Protein 4TR1 (pdb70)

Radius of gyration: 19.7 Å; Cα contacts (8 Å, |Δi|>4): 230; chains: 2; bounding box: 75×31×47 Å

InterPro domains:
  IPR002109 Glutaredoxin [PF00462] (4-62)
  IPR011767 Glutaredoxin active site [PS00195] (6-22)
  IPR011900 Glutaredoxin, GrxC [TIGR02181] (4-80)
  IPR011900 Glutaredoxin, GrxC [cd03418] (3-76)
  IPR014025 Glutaredoxin subgroup [PR00160] (4-22)
  IPR014025 Glutaredoxin subgroup [PR00160] (46-59)
  IPR014025 Glutaredoxin subgroup [PR00160] (60-73)
  IPR036249 Thioredoxin-like superfamily [SSF52833] (1-83)

Organism: Alkaliphilus oremlandii (strain OhILAs) (NCBI:txid350688)

CATH classification: 3.40.30.10

Nearest PDB structures (foldseek):
  4tr1-assembly1_A  TM=1.011E+00  e=8.984E-19  Alkaliphilus oremlandii OhILAs
  4tr0-assembly2_B  TM=9.715E-01  e=1.716E-16  Alkaliphilus oremlandii OhILAs
  4tr1-assembly2_B  TM=9.711E-01  e=2.393E-16  Alkaliphilus oremlandii OhILAs
  3grx-assembly1_A  TM=9.165E-01  e=8.227E-09  Escherichia coli
  1fov-assembly1_A  TM=8.951E-01  e=6.046E-08  Escherichia coli

B-factor: mean 20.2, std 9.17, range [5.66, 56.23]

Foldseek 3Di:
DWAKEKEDEDVDPQQVVVVVVVVVLPDDYYYHYCNPPPPVQVVVCVLPVDNDDIWMDTNSRTQGRVRLVVCVVVVNNCVSNPHDDDDDDDD/DWAKEKEDEDVDPLSVVVVVVCVVLVDDYYYHYCNPPVPVLVVVCVVPVDNDDTWMDTNNDTQDGVRLVVCPVVCNNCVSVVHPDDDDDDD

Solvent-accessible surface area: 12356 Å² total

Structure (mmCIF, N/CA/C/O backbone):
data_4TR1
#
_entry.id   4TR1
#
_cell.length_a   123.065
_cell.length_b   29.371
_cell.length_c   64.836
_cell.angle_alpha   90.000
_cell.angle_beta   118.170
_cell.angle_gamma   90.000
#
_symmetry.space_group_name_H-M   'C 1 2 1'
#
loop_
_entity.id
_entity.type
_entity.pdbx_description
1 polymer 'Glutaredoxin 3'
2 polymer 'Glutaredoxin 3'
3 non-polymer GLUTATHIONE
4 water water
#
loop_
_atom_site.group_PDB
_atom_site.id
_atom_site.type_symbol
_atom_site.label_atom_id
_atom_site.label_alt_id
_atom_site.label_comp_id
_atom_site.label_asym_id
_atom_site.label_entity_id
_atom_site.label_seq_id
_atom_site.pdbx_PDB_ins_code
_atom_site.Cartn_x
_atom_site.Cartn_y
_atom_site.Cartn_z
_atom_site.occupancy
_atom_site.B_iso_or_equiv
_atom_site.auth_seq_id
_atom_site.auth_comp_id
_atom_site.auth_asym_id
_atom_site.auth_atom_id
_atom_site.pdbx_PDB_model_num
ATOM 1 N N . MET A 1 1 ? 26.676 4.248 -18.350 1.00 26.12 1 MET A N 1
ATOM 2 C CA . MET A 1 1 ? 25.728 4.616 -17.304 1.00 25.17 1 MET A CA 1
ATOM 3 C C . MET A 1 1 ? 25.146 3.305 -16.803 1.00 22.28 1 MET A C 1
ATOM 4 O O . MET A 1 1 ? 24.957 2.360 -17.574 1.00 28.75 1 MET A O 1
ATOM 9 N N . LYS A 1 2 ? 24.923 3.230 -15.495 1.00 21.02 2 LYS A N 1
ATOM 10 C CA . LYS A 1 2 ? 24.364 2.031 -14.897 1.00 19.34 2 LYS A CA 1
ATOM 11 C C . LYS A 1 2 ? 22.869 2.010 -15.118 1.00 16.56 2 LYS A C 1
ATOM 12 O O . LYS A 1 2 ? 22.267 3.038 -15.429 1.00 18.12 2 LYS A O 1
ATOM 18 N N . ASN A 1 3 ? 22.275 0.833 -14.974 1.00 14.80 3 ASN A N 1
ATOM 19 C CA . ASN A 1 3 ? 20.834 0.713 -15.040 1.00 15.84 3 ASN A CA 1
ATOM 20 C C . ASN A 1 3 ? 20.238 0.976 -13.661 1.00 12.97 3 ASN A C 1
ATOM 21 O O . ASN A 1 3 ? 20.297 0.127 -12.766 1.00 16.21 3 ASN A O 1
ATOM 26 N N . ILE A 1 4 ? 19.685 2.173 -13.494 1.00 12.49 4 ILE A N 1
ATOM 27 C CA . ILE A 1 4 ? 19.118 2.588 -12.229 1.00 11.19 4 ILE A CA 1
ATOM 28 C C . ILE A 1 4 ? 17.603 2.589 -12.397 1.00 12.99 4 ILE A C 1
ATOM 29 O O . ILE A 1 4 ? 17.074 3.218 -13.318 1.00 12.80 4 ILE A O 1
ATOM 34 N N . THR A 1 5 ? 16.910 1.868 -11.520 1.00 13.05 5 THR A N 1
ATOM 35 C CA . THR A 1 5 ? 15.464 1.756 -11.605 1.00 12.94 5 THR A CA 1
ATOM 36 C C . THR A 1 5 ? 14.853 2.058 -10.251 1.00 12.57 5 THR A C 1
ATOM 37 O O . THR A 1 5 ? 15.362 1.613 -9.212 1.00 12.61 5 THR A O 1
ATOM 41 N N . ILE A 1 6 ? 13.759 2.821 -10.253 1.00 11.05 6 ILE A N 1
ATOM 42 C CA . ILE A 1 6 ? 13.025 3.071 -9.022 1.00 11.16 6 ILE A CA 1
ATOM 43 C C . ILE A 1 6 ? 11.537 2.801 -9.225 1.00 14.16 6 ILE A C 1
ATOM 44 O O . ILE A 1 6 ? 10.937 3.282 -10.191 1.00 13.35 6 ILE A O 1
ATOM 49 N N . TYR A 1 7 ? 10.960 1.999 -8.330 1.00 11.66 7 TYR A N 1
ATOM 50 C CA . TYR A 1 7 ? 9.537 1.676 -8.373 1.00 11.87 7 TYR A CA 1
ATOM 51 C C . TYR A 1 7 ? 8.794 2.627 -7.463 1.00 12.87 7 TYR A C 1
ATOM 52 O O . TYR A 1 7 ? 9.199 2.820 -6.316 1.00 12.25 7 TYR A O 1
ATOM 61 N N . THR A 1 8 ? 7.726 3.239 -7.974 1.00 11.32 8 THR A N 1
ATOM 62 C CA . THR A 1 8 ? 7.047 4.321 -7.258 1.00 8.62 8 THR A CA 1
ATOM 63 C C . THR A 1 8 ? 5.530 4.183 -7.304 1.00 12.88 8 THR A C 1
ATOM 64 O O . THR A 1 8 ? 4.993 3.397 -8.092 1.00 10.94 8 THR A O 1
ATOM 68 N N . LYS A 1 9 ? 4.857 4.944 -6.447 1.00 10.52 9 LYS A N 1
ATOM 69 C CA . LYS A 1 9 ? 3.402 5.084 -6.492 1.00 12.12 9 LYS A CA 1
ATOM 70 C C . LYS A 1 9 ? 3.058 6.555 -6.329 1.00 13.42 9 LYS A C 1
ATOM 71 O O . LYS A 1 9 ? 3.766 7.304 -5.648 1.00 15.32 9 LYS A O 1
ATOM 77 N N . ASN A 1 10 ? 1.969 6.979 -6.958 1.00 12.90 10 ASN A N 1
ATOM 78 C CA . ASN A 1 10 ? 1.758 8.406 -7.123 1.00 14.58 10 ASN A CA 1
ATOM 79 C C . ASN A 1 10 ? 1.197 9.114 -5.893 1.00 13.86 10 ASN A C 1
ATOM 80 O O . ASN A 1 10 ? 1.106 10.343 -5.874 1.00 20.22 10 ASN A O 1
ATOM 85 N N . TYR A 1 11 ? 0.838 8.338 -4.874 1.00 14.17 11 TYR A N 1
ATOM 86 C CA . TYR A 1 11 ? 0.352 8.905 -3.624 1.00 19.78 11 TYR A CA 1
ATOM 87 C C . TYR A 1 11 ? 1.388 8.879 -2.516 1.00 16.30 11 TYR A C 1
ATOM 88 O O . TYR A 1 11 ? 1.105 9.272 -1.386 1.00 15.77 11 TYR A O 1
ATOM 97 N N . CYS A 1 12 ? 2.596 8.404 -2.834 1.00 12.48 12 CYS A N 1
ATOM 98 C CA . CYS A 1 12 ? 3.570 8.135 -1.792 1.00 13.16 12 CYS A CA 1
ATOM 99 C C . CYS A 1 12 ? 4.618 9.237 -1.674 1.00 19.11 12 CYS A C 1
ATOM 100 O O . CYS A 1 12 ? 5.423 9.439 -2.583 1.00 15.99 12 CYS A O 1
ATOM 103 N N . PRO A 1 13 ? 4.619 9.951 -0.542 1.00 18.48 13 PRO A N 1
ATOM 104 C CA . PRO A 1 13 ? 5.596 11.023 -0.349 1.00 12.27 13 PRO A CA 1
ATOM 105 C C . PRO A 1 13 ? 7.013 10.485 -0.386 1.00 16.68 13 PRO A C 1
ATOM 106 O O . PRO A 1 13 ? 7.915 11.178 -0.837 1.00 15.28 13 PRO A O 1
ATOM 110 N N . TYR A 1 14 ? 7.201 9.255 0.084 1.00 14.15 14 TYR A N 1
ATOM 111 C CA . TYR A 1 14 ? 8.550 8.737 0.240 1.00 15.75 14 TYR A CA 1
ATOM 112 C C . TYR A 1 14 ? 9.101 8.335 -1.104 1.00 15.68 14 TYR A C 1
ATOM 113 O O . TYR A 1 14 ? 10.305 8.465 -1.334 1.00 14.29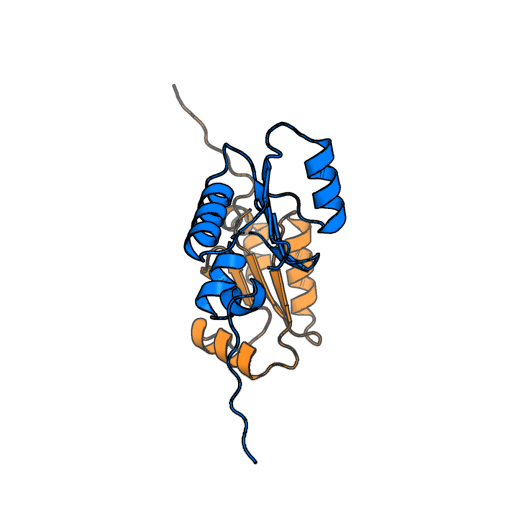 14 TYR A O 1
ATOM 122 N N . SER A 1 15 ? 8.239 7.887 -2.011 1.00 14.22 15 SER A N 1
ATOM 123 C CA . SER A 1 15 ? 8.750 7.573 -3.332 1.00 13.76 15 SER A CA 1
ATOM 124 C C . SER A 1 15 ? 9.027 8.861 -4.093 1.00 14.43 15 SER A C 1
ATOM 125 O O . SER A 1 15 ? 9.981 8.920 -4.867 1.00 12.90 15 SER A O 1
ATOM 128 N N . LYS A 1 16 ? 8.238 9.905 -3.841 1.00 13.90 16 LYS A N 1
ATOM 129 C CA . LYS A 1 16 ? 8.499 11.190 -4.483 1.00 14.77 16 LYS A CA 1
ATOM 130 C C . LYS A 1 16 ? 9.831 11.776 -4.041 1.00 13.65 16 LYS A C 1
ATOM 131 O O . LYS A 1 16 ? 10.575 12.317 -4.851 1.00 14.40 16 LYS A O 1
ATOM 137 N N . LYS A 1 17 ? 10.130 11.651 -2.750 1.00 14.17 17 LYS A N 1
ATOM 138 C CA . LYS A 1 17 ? 11.367 12.185 -2.207 1.00 13.62 17 LYS A CA 1
ATOM 139 C C . LYS A 1 17 ? 12.585 11.413 -2.712 1.00 15.50 17 LYS A C 1
ATOM 140 O O . LYS A 1 17 ? 13.637 11.992 -2.980 1.00 14.63 17 LYS A O 1
ATOM 146 N N . ALA A 1 18 ? 12.438 10.092 -2.849 1.00 12.60 18 ALA A N 1
ATOM 147 C CA . ALA A 1 18 ? 13.516 9.282 -3.408 1.00 11.34 18 ALA A CA 1
ATOM 148 C C . ALA A 1 18 ? 13.790 9.657 -4.859 1.00 13.62 18 ALA A C 1
ATOM 149 O O . ALA A 1 18 ? 14.946 9.697 -5.273 1.00 14.34 18 ALA A O 1
ATOM 151 N N . VAL A 1 19 ? 12.740 9.905 -5.632 1.00 13.59 19 VAL A N 1
ATOM 152 C CA . VAL A 1 19 ? 12.934 10.295 -7.023 1.00 14.10 19 VAL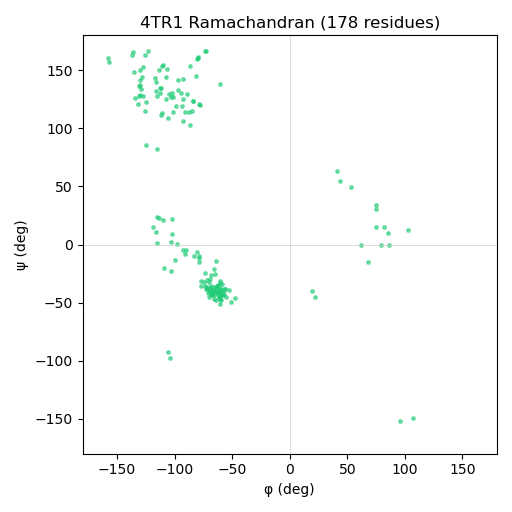 A CA 1
ATOM 153 C C . VAL A 1 19 ? 13.666 11.624 -7.059 1.00 12.93 19 VAL A C 1
ATOM 154 O O . VAL A 1 19 ? 14.571 11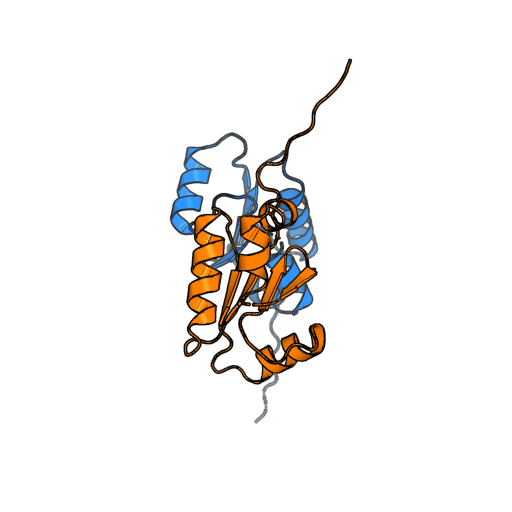.825 -7.871 1.00 14.72 19 VAL A O 1
ATOM 158 N N . SER A 1 20 ? 13.287 12.526 -6.163 1.00 15.04 20 SER A N 1
ATOM 159 C CA . SER A 1 20 ? 13.931 13.830 -6.107 1.00 15.97 20 SER A CA 1
ATOM 160 C C . SER A 1 20 ? 15.423 13.711 -5.830 1.00 22.01 20 SER A C 1
ATOM 161 O O . SER A 1 20 ? 16.233 14.396 -6.463 1.00 17.07 20 SER A O 1
ATOM 164 N N . LEU A 1 21 ? 15.779 12.847 -4.885 1.00 16.05 21 LEU A N 1
ATOM 165 C CA . LEU A 1 21 ? 17.185 12.631 -4.563 1.00 14.66 21 LEU A CA 1
ATOM 166 C C . LEU A 1 21 ? 17.931 12.095 -5.780 1.00 14.65 21 LEU A C 1
ATOM 167 O O . LEU A 1 21 ? 19.023 12.570 -6.094 1.00 14.51 21 LEU A O 1
ATOM 172 N N . LEU A 1 22 ? 17.348 11.117 -6.465 1.00 12.60 22 LEU A N 1
ATOM 173 C CA . LEU A 1 22 ? 18.000 10.557 -7.639 1.00 13.01 22 LEU A CA 1
ATOM 174 C C . LEU A 1 22 ? 18.157 11.616 -8.729 1.00 15.57 22 LEU A C 1
ATOM 175 O O . LEU A 1 22 ? 19.204 11.697 -9.374 1.00 15.72 22 LEU A O 1
ATOM 180 N N . SER A 1 23 ? 17.138 12.448 -8.922 1.00 14.97 23 SER A N 1
ATOM 181 C CA . SER A 1 23 ? 17.269 13.515 -9.908 1.00 16.73 23 SER A CA 1
ATOM 182 C C . SER A 1 23 ? 18.405 14.454 -9.538 1.00 21.15 23 SER A C 1
ATOM 183 O O . SER A 1 23 ? 19.149 14.909 -10.406 1.00 26.69 23 SER A O 1
ATOM 186 N N . SER A 1 24 ? 18.546 14.734 -8.244 1.00 14.82 24 SER A N 1
ATOM 187 C CA . SER A 1 24 ? 19.577 15.648 -7.777 1.00 16.55 24 SER A CA 1
ATOM 188 C C . SER A 1 24 ? 21.009 15.137 -8.033 1.00 24.69 24 SER A C 1
ATOM 189 O O . SER A 1 24 ? 21.975 15.898 -7.957 1.00 23.26 24 SER A O 1
ATOM 192 N N . LYS A 1 25 ? 21.152 13.856 -8.362 1.00 18.79 25 LYS A N 1
ATOM 193 C CA . LYS A 1 25 ? 22.480 13.275 -8.544 1.00 17.72 25 LYS A CA 1
ATOM 194 C C . LYS A 1 25 ? 23.026 13.344 -9.972 1.00 22.27 25 LYS A C 1
ATOM 195 O O . LYS A 1 25 ? 24.185 13.002 -10.215 1.00 21.29 25 LYS A O 1
ATOM 201 N N . GLY A 1 26 ? 22.192 13.758 -10.916 1.00 21.31 26 GLY A N 1
ATOM 202 C CA . GLY A 1 26 ? 22.661 13.922 -12.276 1.00 23.68 26 GLY A CA 1
ATOM 203 C C . GLY A 1 26 ? 22.857 12.599 -12.985 1.00 30.74 26 GLY A C 1
ATOM 204 O O . GLY A 1 26 ? 23.722 12.470 -13.850 1.00 24.93 26 GLY A O 1
ATOM 205 N N . VAL A 1 27 ? 22.056 11.609 -12.617 1.00 18.12 27 VAL A N 1
ATOM 206 C CA . VAL A 1 27 ? 22.092 10.334 -13.304 1.00 21.65 27 VAL A CA 1
ATOM 207 C C . VAL A 1 27 ? 20.807 10.157 -14.087 1.00 19.00 27 VAL A C 1
ATOM 208 O O . VAL A 1 27 ? 19.774 10.743 -13.748 1.00 17.20 27 VAL A O 1
ATOM 212 N N . ASP A 1 28 ? 20.875 9.368 -15.154 1.00 17.38 28 ASP A N 1
ATOM 213 C CA . ASP A 1 28 ? 19.675 8.930 -15.837 1.00 16.21 28 ASP A CA 1
ATOM 214 C C . ASP A 1 28 ? 19.128 7.750 -15.050 1.00 14.27 28 ASP A C 1
ATOM 215 O O . ASP A 1 28 ? 19.895 6.966 -14.488 1.00 14.99 28 ASP A O 1
ATOM 220 N N . PHE A 1 29 ? 17.800 7.622 -14.988 1.00 15.33 29 PHE A N 1
ATOM 221 C CA . PHE A 1 29 ? 17.189 6.484 -14.308 1.00 14.29 29 PHE A CA 1
ATOM 222 C C . PHE A 1 29 ? 15.782 6.212 -14.808 1.00 13.58 29 PHE A C 1
ATOM 223 O O . PHE A 1 29 ? 15.135 7.102 -15.361 1.00 14.00 29 PHE A O 1
ATOM 231 N N . LYS A 1 30 ? 15.330 4.976 -14.630 1.00 13.06 30 LYS A N 1
ATOM 232 C CA . LYS A 1 30 ? 14.016 4.564 -15.089 1.00 12.63 30 LYS A CA 1
ATOM 233 C C . LYS A 1 30 ? 13.0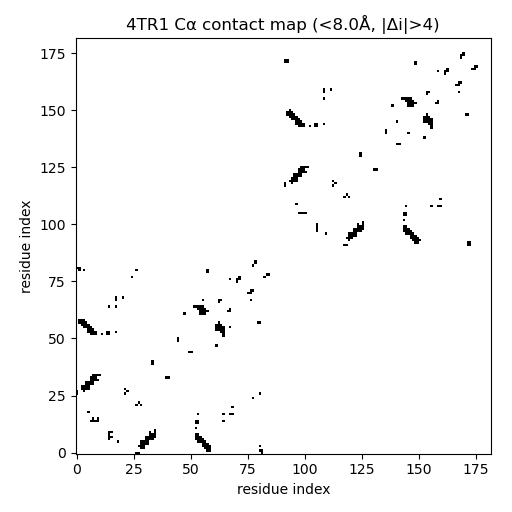93 4.547 -13.894 1.00 15.57 30 LYS A C 1
ATOM 234 O O . LYS A 1 30 ? 13.417 3.938 -12.877 1.00 15.22 30 LYS A O 1
ATOM 240 N N . GLU A 1 31 ? 11.962 5.234 -14.004 1.00 13.59 31 GLU A N 1
ATOM 241 C CA . GLU A 1 31 ? 10.940 5.178 -12.966 1.00 15.47 31 GLU A CA 1
ATOM 242 C C . GLU A 1 31 ? 9.818 4.268 -13.436 1.00 16.84 31 GLU A C 1
ATOM 243 O O . GLU A 1 31 ? 9.286 4.450 -14.529 1.00 18.02 31 GLU A O 1
ATOM 249 N N . VAL A 1 32 ? 9.473 3.279 -12.617 1.00 12.18 32 VAL A N 1
ATOM 250 C CA . VAL A 1 32 ? 8.376 2.381 -12.937 1.00 12.56 32 VAL A CA 1
ATOM 251 C C . VAL A 1 32 ? 7.246 2.660 -11.969 1.00 14.94 32 VAL A C 1
ATOM 252 O O . VAL A 1 32 ? 7.370 2.427 -10.761 1.00 14.56 32 VAL A O 1
ATOM 256 N N . ASP A 1 33 ? 6.147 3.185 -12.508 1.00 12.21 33 ASP A N 1
ATOM 257 C CA . ASP A 1 33 ? 5.015 3.583 -11.702 1.00 14.33 33 ASP A CA 1
ATOM 258 C C . ASP A 1 33 ? 4.118 2.368 -11.537 1.00 15.42 33 ASP A C 1
ATOM 259 O O . ASP A 1 33 ? 3.548 1.858 -12.510 1.00 16.94 33 ASP A O 1
ATOM 264 N N . VAL A 1 34 ? 3.999 1.886 -10.303 1.00 11.73 34 VAL A N 1
ATOM 265 C CA . VAL A 1 34 ? 3.177 0.710 -10.055 1.00 10.89 34 VAL A CA 1
ATOM 266 C C . VAL A 1 34 ? 1.899 1.038 -9.291 1.00 13.38 34 VAL A C 1
ATOM 267 O O . VAL A 1 34 ? 1.289 0.154 -8.688 1.00 13.77 34 VAL A O 1
ATOM 271 N N . THR A 1 35 ? 1.491 2.308 -9.330 1.00 11.83 35 THR A N 1
ATOM 272 C CA . THR A 1 35 ? 0.278 2.735 -8.641 1.00 11.44 35 THR A CA 1
ATOM 273 C C . THR A 1 35 ? -0.920 1.868 -9.034 1.00 13.97 35 THR A C 1
ATOM 274 O O . THR A 1 35 ? -1.753 1.511 -8.195 1.00 13.08 35 THR A O 1
ATOM 278 N N . HIS A 1 36 ? -0.982 1.522 -10.316 1.00 14.09 36 HIS A N 1
ATOM 279 C CA . HIS A 1 36 ? -2.125 0.807 -10.864 1.00 17.10 36 HIS A CA 1
ATOM 280 C C . HIS A 1 36 ? -1.788 -0.584 -11.384 1.00 15.26 36 HIS A C 1
ATOM 281 O O . HIS A 1 36 ? -2.622 -1.220 -12.031 1.00 14.52 36 HIS A O 1
ATOM 288 N N . ASP A 1 37 ? -0.582 -1.065 -11.087 1.00 12.10 37 ASP A N 1
ATOM 289 C CA . ASP A 1 37 ? -0.056 -2.272 -11.725 1.00 13.09 37 ASP A CA 1
ATOM 290 C C . ASP A 1 37 ? 0.353 -3.318 -10.683 1.00 16.54 37 ASP A C 1
ATOM 291 O O . ASP A 1 37 ? 1.521 -3.390 -10.299 1.00 15.44 37 ASP A O 1
ATOM 296 N N . SER A 1 38 ? -0.613 -4.123 -10.239 1.00 16.02 38 SER A N 1
ATOM 297 C CA . SER A 1 38 ? -0.365 -5.154 -9.229 1.00 16.98 38 SER A CA 1
ATOM 298 C C . SER A 1 38 ? 0.658 -6.173 -9.678 1.00 21.67 38 SER A C 1
ATOM 299 O O . SER A 1 38 ? 1.493 -6.603 -8.888 1.00 19.03 38 SER A O 1
ATOM 302 N N . LYS A 1 39 ? 0.584 -6.590 -10.940 1.00 17.96 39 LYS A N 1
ATOM 303 C CA . LYS A 1 39 ? 1.541 -7.569 -11.435 1.00 19.62 39 LYS A CA 1
ATOM 304 C C . LYS A 1 39 ? 2.988 -7.076 -11.362 1.00 24.19 39 LYS A C 1
ATOM 305 O O . LYS A 1 39 ? 3.872 -7.799 -10.903 1.00 21.43 39 LYS A O 1
ATOM 311 N N . ALA A 1 40 ? 3.237 -5.850 -11.811 1.00 15.78 40 ALA A N 1
ATOM 312 C CA . ALA A 1 40 ? 4.595 -5.336 -11.774 1.00 13.47 40 ALA A CA 1
ATOM 313 C C . ALA A 1 40 ? 5.067 -5.206 -10.328 1.00 15.19 40 ALA A C 1
ATOM 314 O O . ALA A 1 40 ? 6.231 -5.451 -10.030 1.00 17.49 40 ALA A O 1
ATOM 316 N N . PHE A 1 41 ? 4.165 -4.826 -9.429 1.00 13.84 41 PHE A N 1
ATOM 317 C CA . PHE A 1 41 ? 4.570 -4.607 -8.048 1.00 13.36 41 PHE A CA 1
ATOM 318 C C . PHE A 1 41 ? 4.846 -5.958 -7.410 1.00 16.84 41 PHE A C 1
ATOM 319 O O . PHE A 1 41 ? 5.794 -6.105 -6.645 1.00 16.08 41 PHE A O 1
ATOM 327 N N . GLU A 1 42 ? 4.032 -6.956 -7.744 1.00 19.54 42 GLU A N 1
ATOM 328 C CA . GLU A 1 42 ? 4.246 -8.284 -7.191 1.00 19.23 42 GLU A CA 1
ATOM 329 C C . GLU A 1 42 ? 5.550 -8.884 -7.674 1.00 20.68 42 GLU A C 1
ATOM 330 O O . GLU A 1 42 ? 6.257 -9.527 -6.896 1.00 19.09 42 GLU A O 1
ATOM 336 N N . ASP A 1 43 ? 5.879 -8.679 -8.946 1.00 19.43 43 ASP A N 1
ATOM 337 C CA . ASP A 1 43 ? 7.154 -9.174 -9.448 1.00 21.83 43 ASP A CA 1
ATOM 338 C C . ASP A 1 43 ? 8.316 -8.621 -8.638 1.00 23.74 43 ASP A C 1
ATOM 339 O O . ASP A 1 43 ? 9.254 -9.355 -8.325 1.00 21.62 43 ASP A O 1
ATOM 344 N N . VAL A 1 44 ? 8.273 -7.329 -8.309 1.00 19.29 44 VAL A N 1
ATOM 345 C CA . VAL A 1 44 ? 9.397 -6.727 -7.596 1.00 16.34 44 VAL A CA 1
ATOM 346 C C . VAL A 1 44 ? 9.427 -7.180 -6.138 1.00 20.15 44 VAL A C 1
ATOM 347 O O . VAL A 1 44 ? 10.499 -7.391 -5.576 1.00 18.50 44 VAL A O 1
ATOM 351 N N . MET A 1 45 ? 8.251 -7.360 -5.543 1.00 13.63 45 MET A N 1
ATOM 352 C CA . MET A 1 45 ? 8.155 -7.835 -4.171 1.00 12.27 45 MET A CA 1
ATOM 353 C C . MET A 1 45 ? 8.756 -9.216 -4.033 1.00 19.12 45 MET A C 1
ATOM 354 O O . MET A 1 45 ? 9.352 -9.548 -3.008 1.00 19.29 45 MET A O 1
ATOM 359 N N . ALA A 1 46 ? 8.570 -10.031 -5.064 1.00 21.72 46 ALA A N 1
ATOM 360 C CA . ALA A 1 46 ? 9.111 -11.382 -5.061 1.00 19.93 46 ALA A CA 1
ATOM 361 C C . ALA A 1 46 ? 10.637 -11.332 -5.101 1.00 25.81 46 ALA A C 1
ATOM 362 O O . ALA A 1 46 ? 11.326 -12.136 -4.472 1.00 21.55 46 ALA A O 1
ATOM 364 N N . LYS A 1 47 ? 11.161 -10.359 -5.831 1.00 20.08 47 LYS A N 1
ATOM 365 C CA . LYS A 1 47 ? 12.590 -10.220 -5.979 1.00 23.43 47 LYS A CA 1
ATOM 366 C C . LYS A 1 47 ? 13.262 -9.783 -4.667 1.00 26.82 47 LYS A C 1
ATOM 367 O O . LYS A 1 47 ? 14.322 -10.300 -4.313 1.00 30.28 47 LYS A O 1
ATOM 373 N N . THR A 1 48 ? 12.632 -8.875 -3.925 1.00 17.11 48 THR A N 1
ATOM 374 C CA . THR A 1 48 ? 13.273 -8.276 -2.752 1.00 17.53 48 THR A CA 1
ATOM 375 C C . THR A 1 48 ? 12.706 -8.714 -1.413 1.00 21.35 48 THR A C 1
ATOM 376 O O . THR A 1 48 ? 13.346 -8.546 -0.368 1.00 21.90 48 THR A O 1
ATOM 380 N N . GLY A 1 49 ? 11.482 -9.223 -1.423 1.00 16.44 49 GLY A N 1
ATOM 381 C CA . GLY A 1 49 ? 10.820 -9.521 -0.175 1.00 20.67 49 GLY A CA 1
ATOM 382 C C . GLY A 1 49 ? 10.241 -8.284 0.490 1.00 20.33 49 GLY A C 1
ATOM 383 O O . GLY A 1 49 ? 9.645 -8.387 1.559 1.00 26.83 49 GLY A O 1
ATOM 384 N N . TRP A 1 50 ? 10.406 -7.116 -0.130 1.00 19.33 50 TRP A N 1
ATOM 385 C CA . TRP A 1 50 ? 9.816 -5.882 0.392 1.00 15.94 50 TRP A CA 1
ATOM 386 C C . TRP A 1 50 ? 8.450 -5.589 -0.208 1.00 16.66 50 TRP A C 1
ATOM 387 O O . TRP A 1 50 ? 8.239 -5.777 -1.410 1.00 17.93 50 TRP A O 1
ATOM 398 N N . ASP A 1 51 ? 7.545 -5.075 0.612 1.00 22.60 51 ASP A N 1
ATOM 399 C CA . ASP A 1 51 ? 6.186 -4.834 0.147 1.00 19.57 51 ASP A CA 1
ATOM 400 C C . ASP A 1 51 ? 5.817 -3.352 0.083 1.00 18.49 51 ASP A C 1
ATOM 401 O O . ASP A 1 51 ? 4.635 -3.008 0.104 1.00 20.04 51 ASP A O 1
ATOM 406 N N . THR A 1 52 ? 6.825 -2.491 -0.012 1.00 14.44 52 THR A N 1
ATOM 407 C CA . THR A 1 52 ? 6.603 -1.045 -0.040 1.00 12.16 52 THR A CA 1
ATOM 408 C C . THR A 1 52 ? 7.241 -0.379 -1.255 1.00 14.23 52 THR A C 1
ATOM 409 O O . THR A 1 52 ? 8.099 -0.963 -1.918 1.00 16.42 52 THR A O 1
ATOM 413 N N . VAL A 1 53 ? 6.807 0.844 -1.546 1.00 13.26 53 VAL A N 1
ATOM 414 C CA . VAL A 1 53 ? 7.521 1.706 -2.482 1.00 10.60 53 VAL A CA 1
ATOM 415 C C . VAL A 1 53 ? 8.067 2.884 -1.684 1.00 9.82 53 VAL A C 1
ATOM 416 O O . VAL A 1 53 ? 7.496 3.263 -0.675 1.00 11.57 53 VAL A O 1
ATOM 420 N N . PRO A 1 54 ? 9.199 3.464 -2.109 1.00 11.98 54 PRO A N 1
ATOM 421 C CA . PRO A 1 54 ? 9.966 3.081 -3.301 1.00 12.23 54 PRO A CA 1
ATOM 422 C C . PRO A 1 54 ? 10.875 1.873 -3.094 1.00 11.12 54 PRO A C 1
ATOM 423 O O . PRO A 1 54 ? 11.248 1.523 -1.972 1.00 11.91 54 PRO A O 1
ATOM 427 N N . GLN A 1 55 ? 11.243 1.255 -4.206 1.00 11.01 55 GLN A N 1
ATOM 428 C CA . GLN A 1 55 ? 12.324 0.280 -4.211 1.00 10.16 55 GLN A CA 1
ATOM 429 C C . GLN A 1 55 ? 13.304 0.696 -5.296 1.00 12.69 55 GLN A C 1
ATOM 430 O O . GLN A 1 55 ? 12.908 0.928 -6.440 1.00 12.91 55 GLN A O 1
ATOM 436 N N . VAL A 1 56 ? 14.579 0.802 -4.924 1.00 10.35 56 VAL A N 1
ATOM 437 C CA . VAL A 1 56 ? 15.608 1.360 -5.789 1.00 9.24 56 VAL A CA 1
ATOM 438 C C . VAL A 1 56 ? 16.649 0.302 -6.116 1.00 12.98 56 VAL A C 1
ATOM 439 O O . VAL A 1 56 ? 17.144 -0.390 -5.218 1.00 13.47 56 VAL A O 1
ATOM 443 N N . PHE A 1 57 ? 16.972 0.187 -7.402 1.00 10.99 57 PHE A N 1
ATOM 444 C CA . PHE A 1 57 ? 17.922 -0.806 -7.883 1.00 13.89 57 PHE A CA 1
ATOM 445 C C . PHE A 1 57 ? 18.981 -0.148 -8.744 1.00 15.60 57 PHE A C 1
ATOM 446 O O . PHE A 1 57 ? 18.694 0.782 -9.500 1.00 14.73 57 PHE A O 1
ATOM 454 N N . VAL A 1 58 ? 20.206 -0.645 -8.639 1.00 12.50 58 VAL A N 1
ATOM 455 C CA . VAL A 1 58 ? 21.256 -0.300 -9.589 1.00 14.64 58 VAL A CA 1
ATOM 456 C C . VAL A 1 58 ? 21.804 -1.614 -10.142 1.00 14.17 58 VAL A C 1
ATOM 457 O O . VAL A 1 58 ? 22.362 -2.403 -9.384 1.00 16.50 58 VAL A O 1
ATOM 461 N N . ASP A 1 59 ? 21.621 -1.860 -11.441 1.00 16.12 59 ASP A N 1
ATOM 462 C CA . ASP A 1 59 ? 22.029 -3.132 -12.050 1.00 26.15 59 ASP A CA 1
ATOM 463 C C . ASP A 1 59 ? 21.715 -4.354 -11.182 1.00 26.55 59 ASP A C 1
ATOM 464 O O . ASP A 1 59 ? 22.635 -5.038 -10.745 1.00 36.18 59 ASP A O 1
ATOM 469 N N . GLU A 1 60 ? 20.443 -4.624 -10.903 1.00 27.34 60 GLU A N 1
ATOM 470 C CA . GLU A 1 60 ? 20.073 -5.766 -10.051 1.00 27.57 60 GLU A CA 1
ATOM 471 C C . GLU A 1 60 ? 20.463 -5.658 -8.566 1.00 28.09 60 GLU A C 1
ATOM 472 O O . GLU A 1 60 ? 19.972 -6.438 -7.760 1.00 33.23 60 GLU A O 1
ATOM 478 N N . GLU A 1 61 ? 21.345 -4.737 -8.186 1.00 20.21 61 GLU A N 1
ATOM 479 C CA . GLU A 1 61 ? 21.599 -4.562 -6.758 1.00 15.73 61 GLU A CA 1
ATOM 480 C C . GLU A 1 61 ? 20.476 -3.737 -6.111 1.00 16.62 61 GLU A C 1
ATOM 481 O O . GLU A 1 61 ? 20.228 -2.604 -6.513 1.00 18.84 61 GLU A O 1
ATOM 487 N N . PHE A 1 62 ? 19.801 -4.307 -5.116 1.00 18.36 62 PHE A N 1
ATOM 488 C CA . PHE A 1 62 ? 18.723 -3.602 -4.422 1.00 15.97 62 PHE A CA 1
ATOM 489 C C . PHE A 1 62 ? 19.297 -2.710 -3.326 1.00 16.19 62 PHE A C 1
ATOM 490 O O . PHE A 1 62 ? 20.035 -3.177 -2.450 1.00 18.34 62 PHE A O 1
ATOM 498 N N . LEU A 1 63 ? 18.983 -1.416 -3.382 1.00 11.93 63 LEU A N 1
ATOM 499 C CA . LEU A 1 63 ? 19.521 -0.472 -2.409 1.00 13.29 63 LEU A CA 1
ATOM 500 C C . LEU A 1 63 ? 18.525 -0.159 -1.318 1.00 12.64 63 LEU A C 1
ATOM 501 O O . LEU A 1 63 ? 18.877 0.454 -0.308 1.00 15.62 63 LEU A O 1
ATOM 506 N N . GLY A 1 64 ? 17.276 -0.544 -1.529 1.00 15.26 64 GLY A N 1
ATOM 507 C CA . GLY A 1 64 ? 16.277 -0.335 -0.508 1.00 13.86 64 GLY A CA 1
ATOM 508 C C . GLY A 1 64 ? 15.306 0.769 -0.863 1.00 15.15 64 GLY A C 1
ATOM 509 O O . GLY A 1 64 ? 15.013 1.004 -2.045 1.00 11.79 64 GLY A O 1
ATOM 510 N N . GLY A 1 65 ? 14.810 1.441 0.169 1.00 14.48 65 GLY A N 1
ATOM 511 C CA . GLY A 1 65 ? 13.786 2.452 0.007 1.00 14.19 65 GLY A CA 1
ATOM 512 C C . GLY A 1 65 ? 14.283 3.878 0.156 1.00 15.79 65 GLY A C 1
ATOM 513 O O . GLY A 1 65 ? 15.479 4.168 -0.010 1.00 12.70 65 GLY A O 1
A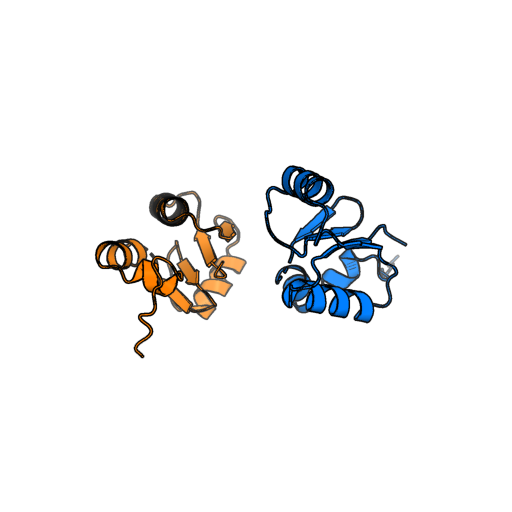TOM 521 N N . ASP A 1 67 ? 14.372 5.781 2.881 1.00 14.68 67 ASP A N 1
ATOM 522 C CA . ASP A 1 67 ? 15.246 5.934 4.040 1.00 18.50 67 ASP A CA 1
ATOM 523 C C . ASP A 1 67 ? 16.641 5.395 3.754 1.00 15.74 67 ASP A C 1
ATOM 524 O O . ASP A 1 67 ? 17.639 6.039 4.085 1.00 16.24 67 ASP A O 1
ATOM 529 N N . ASP A 1 68 ? 16.701 4.210 3.148 1.00 13.06 68 ASP A N 1
ATOM 530 C CA . ASP A 1 68 ? 17.984 3.576 2.834 1.00 11.54 68 ASP A CA 1
ATOM 531 C C . ASP A 1 68 ? 18.856 4.396 1.894 1.00 18.94 68 ASP A C 1
ATOM 532 O O . ASP A 1 68 ? 20.059 4.528 2.137 1.00 16.22 68 ASP A O 1
ATOM 537 N N . ILE A 1 69 ? 18.293 4.924 0.811 1.00 13.27 69 ILE A N 1
ATOM 538 C CA . ILE A 1 69 ? 19.171 5.633 -0.127 1.00 11.42 69 ILE A CA 1
ATOM 539 C C . ILE A 1 69 ? 19.626 6.962 0.447 1.00 11.65 69 ILE A C 1
ATOM 540 O O . ILE A 1 69 ? 20.735 7.417 0.155 1.00 13.45 69 ILE A O 1
ATOM 545 N N . HIS A 1 70 ? 18.791 7.571 1.279 1.00 14.37 70 HIS A N 1
ATOM 546 C CA . HIS A 1 70 ? 19.209 8.776 1.968 1.00 12.81 70 HIS A CA 1
ATOM 547 C C . HIS A 1 70 ? 20.297 8.468 2.996 1.00 14.64 70 HIS A C 1
ATOM 548 O O . HIS A 1 70 ? 21.212 9.259 3.178 1.00 16.23 70 HIS A O 1
ATOM 555 N N . ALA A 1 71 ? 20.219 7.313 3.656 1.00 15.93 71 ALA A N 1
ATOM 556 C CA . ALA A 1 71 ? 21.282 6.947 4.588 1.00 16.80 71 ALA A CA 1
ATOM 557 C C . ALA A 1 71 ? 22.598 6.714 3.852 1.00 18.20 71 ALA A C 1
ATOM 558 O O . ALA A 1 71 ? 23.659 7.152 4.307 1.00 18.46 71 ALA A O 1
ATOM 560 N N . LEU A 1 72 ? 22.526 6.018 2.716 1.00 14.10 72 LEU A N 1
ATOM 561 C CA . LEU A 1 72 ? 23.703 5.817 1.880 1.00 13.34 72 LEU A CA 1
ATOM 562 C C . LEU A 1 72 ? 24.316 7.152 1.490 1.00 19.63 72 LEU A C 1
ATOM 563 O O . LEU A 1 72 ? 25.535 7.291 1.435 1.00 16.21 72 LEU A O 1
ATOM 568 N N . ASP A 1 73 ? 23.478 8.141 1.215 1.00 13.30 73 ASP A N 1
ATOM 569 C CA . ASP A 1 73 ? 24.020 9.417 0.780 1.00 13.73 73 ASP A CA 1
ATOM 570 C C . ASP A 1 73 ? 24.728 10.126 1.950 1.00 23.87 73 ASP A C 1
ATOM 571 O O . ASP A 1 73 ? 25.823 10.667 1.783 1.00 19.63 73 ASP A O 1
ATOM 576 N N . ARG A 1 74 ? 24.130 10.089 3.140 1.00 20.05 74 ARG A N 1
ATOM 577 C CA . ARG A 1 74 ? 24.779 10.669 4.316 1.00 23.61 74 ARG A CA 1
ATOM 578 C C . ARG A 1 74 ? 26.106 9.978 4.601 1.00 24.21 74 ARG A C 1
ATOM 579 O O . ARG A 1 74 ? 27.044 10.600 5.096 1.00 25.69 74 ARG A O 1
ATOM 587 N N . GLN A 1 75 ? 26.175 8.688 4.273 1.00 19.99 75 GLN A N 1
ATOM 588 C CA . GLN A 1 75 ? 27.373 7.891 4.505 1.00 18.62 75 GLN A CA 1
ATOM 589 C C . GLN A 1 75 ? 28.416 8.155 3.441 1.00 23.01 75 GLN A C 1
ATOM 590 O O . GLN A 1 75 ? 29.568 7.734 3.574 1.00 23.36 75 GLN A O 1
ATOM 596 N N . GLY A 1 76 ? 28.008 8.847 2.384 1.00 22.32 76 GLY A N 1
ATOM 597 C CA . GLY A 1 76 ? 28.916 9.193 1.312 1.00 22.08 76 GLY A CA 1
ATOM 598 C C . GLY A 1 76 ? 29.121 8.062 0.332 1.00 20.30 76 GLY A C 1
ATOM 599 O O . GLY A 1 76 ? 30.059 8.095 -0.467 1.00 25.62 76 GLY A O 1
ATOM 600 N N . ILE A 1 77 ? 28.255 7.057 0.367 1.00 19.85 77 ILE A N 1
ATOM 601 C CA . ILE A 1 77 ? 28.465 5.935 -0.528 1.00 19.43 77 ILE A CA 1
ATOM 602 C C . ILE A 1 77 ? 27.391 5.733 -1.594 1.00 18.04 77 ILE A C 1
ATOM 603 O O . ILE A 1 77 ? 27.486 4.801 -2.386 1.00 16.61 77 ILE A O 1
ATOM 608 N N . LEU A 1 78 ? 26.382 6.606 -1.632 1.00 16.58 78 LEU A N 1
ATOM 609 C CA . LEU A 1 78 ? 25.394 6.525 -2.696 1.00 14.37 78 LEU A CA 1
ATOM 610 C C . LEU A 1 78 ? 26.002 6.878 -4.066 1.00 16.42 78 LEU A C 1
ATOM 611 O O . LEU A 1 78 ? 25.730 6.195 -5.052 1.00 14.85 78 LEU A O 1
ATOM 616 N N . ASP A 1 79 ? 26.817 7.929 -4.123 1.00 15.12 79 ASP A N 1
ATOM 617 C CA . ASP A 1 79 ? 27.445 8.332 -5.387 1.00 19.02 79 ASP A CA 1
ATOM 618 C C . ASP A 1 79 ? 28.133 7.167 -6.069 1.00 21.76 79 ASP A C 1
ATOM 619 O O . ASP A 1 79 ? 27.939 6.909 -7.261 1.00 20.21 79 ASP A O 1
ATOM 624 N N . LYS A 1 80 ? 28.942 6.455 -5.296 1.00 16.57 80 LYS A N 1
ATOM 625 C CA . LYS A 1 80 ? 29.669 5.329 -5.834 1.00 26.48 80 LYS A CA 1
ATOM 626 C C . LYS A 1 80 ? 28.724 4.263 -6.337 1.00 17.47 80 LYS A C 1
ATOM 627 O O . LYS A 1 80 ? 28.916 3.709 -7.420 1.00 22.46 80 LYS A O 1
ATOM 633 N N . LYS A 1 81 ? 27.690 3.965 -5.548 1.00 15.28 81 LYS A N 1
ATOM 634 C CA . LYS A 1 81 ? 26.728 2.964 -5.972 1.00 14.67 81 LYS A CA 1
ATOM 635 C C . LYS A 1 81 ? 26.077 3.354 -7.298 1.00 21.19 81 LYS A C 1
ATOM 636 O O . LYS A 1 81 ? 25.838 2.503 -8.149 1.00 21.49 81 LYS A O 1
ATOM 642 N N . LEU A 1 82 ? 25.794 4.644 -7.477 1.00 20.05 82 LEU A N 1
ATOM 643 C CA . LEU A 1 82 ? 25.037 5.089 -8.643 1.00 19.92 82 LEU A CA 1
ATOM 644 C C . LEU A 1 82 ? 25.859 5.188 -9.911 1.00 27.38 82 LEU A C 1
ATOM 645 O O . LEU A 1 82 ? 25.308 5.418 -10.988 1.00 25.86 82 LEU A O 1
ATOM 650 N N . GLY A 1 83 ? 27.171 5.059 -9.789 1.00 20.48 83 GLY A N 1
ATOM 651 C CA . GLY A 1 83 ? 28.004 5.051 -10.969 1.00 27.07 83 GLY A CA 1
ATOM 652 C C . GLY A 1 83 ? 28.714 6.361 -11.205 1.00 27.04 83 GLY A C 1
ATOM 653 O O . GLY A 1 83 ? 29.267 6.580 -12.283 1.00 25.30 83 GLY A O 1
ATOM 654 N N . LEU A 1 84 ? 28.710 7.241 -10.210 1.00 21.93 84 LEU A N 1
ATOM 655 C CA . LEU A 1 84 ? 29.361 8.519 -10.393 1.00 20.86 84 LEU A CA 1
ATOM 656 C C . LEU A 1 84 ? 30.852 8.253 -10.365 1.00 23.94 84 LEU A C 1
ATOM 657 O O . LEU A 1 84 ? 31.276 7.159 -9.991 1.00 23.97 84 LEU A O 1
ATOM 662 N N . LYS A 1 85 ? 31.629 9.243 -10.792 1.00 20.03 85 LYS A N 1
ATOM 663 C CA . LYS A 1 85 ? 33.056 9.069 -11.058 1.00 20.98 85 LYS A CA 1
ATOM 664 C C . LYS A 1 85 ? 33.857 8.645 -9.837 1.00 26.86 85 LYS A C 1
ATOM 665 O O . LYS A 1 85 ? 33.684 9.150 -8.721 1.00 30.42 85 LYS A O 1
ATOM 671 N N . LEU A 1 86 ? 34.758 7.711 -10.076 1.00 20.77 86 LEU A N 1
ATOM 672 C CA . LEU A 1 86 ? 35.619 7.233 -9.036 1.00 16.54 86 LEU A CA 1
ATOM 673 C C . LEU A 1 86 ? 36.987 7.800 -9.343 1.00 19.40 86 LEU A C 1
ATOM 674 O O . LEU A 1 86 ? 37.358 7.943 -10.508 1.00 24.42 86 LEU A O 1
ATOM 679 N N . GLU A 1 87 ? 37.731 8.155 -8.306 1.00 15.98 87 GLU A N 1
ATOM 680 C CA . GLU A 1 87 ? 39.079 8.646 -8.521 1.00 14.64 87 GLU A CA 1
ATOM 681 C C . GLU A 1 87 ? 40.044 7.679 -7.887 1.00 19.66 87 GLU A C 1
ATOM 682 O O . GLU A 1 87 ? 39.779 7.143 -6.814 1.00 23.96 87 GLU A O 1
ATOM 688 N N . HIS A 1 88 ? 41.157 7.423 -8.568 1.00 13.92 88 HIS A N 1
ATOM 689 C CA . HIS A 1 88 ? 42.180 6.552 -8.021 1.00 19.22 88 HIS A CA 1
ATOM 690 C C . HIS A 1 88 ? 43.506 7.262 -8.118 1.00 20.62 88 HIS A C 1
ATOM 691 O O . HIS A 1 88 ? 43.840 7.832 -9.161 1.00 19.19 88 HIS A O 1
ATOM 698 N N . HIS A 1 89 ? 44.259 7.233 -7.033 1.00 18.12 89 HIS A N 1
ATOM 699 C CA . HIS A 1 89 ? 45.625 7.713 -7.086 1.00 18.08 89 HIS A CA 1
ATOM 700 C C . HIS A 1 89 ? 46.600 6.594 -7.354 1.00 22.23 89 HIS A C 1
ATOM 701 O O . HIS A 1 89 ? 46.702 5.627 -6.596 1.00 21.83 89 HIS A O 1
ATOM 708 N N . HIS A 1 90 ? 47.314 6.731 -8.465 1.00 16.71 90 HIS A N 1
ATOM 709 C CA . HIS A 1 90 ? 48.326 5.769 -8.829 1.00 16.88 90 HIS A CA 1
ATOM 710 C C . HIS A 1 90 ? 49.685 6.197 -8.316 1.00 22.32 90 HIS A C 1
ATOM 711 O O . HIS A 1 90 ? 50.138 7.306 -8.612 1.00 21.08 90 HIS A O 1
ATOM 718 N N . HIS A 1 91 ? 50.331 5.319 -7.560 1.00 23.13 91 HIS A N 1
ATOM 719 C CA . HIS A 1 91 ? 51.707 5.559 -7.152 1.00 19.83 91 HIS A CA 1
ATOM 720 C C . HIS A 1 91 ? 52.642 4.496 -7.712 1.00 25.41 91 HIS A C 1
ATOM 721 O O . HIS A 1 91 ? 52.283 3.322 -7.795 1.00 30.38 91 HIS A O 1
ATOM 728 N N . HIS A 1 92 ? 53.850 4.911 -8.092 1.00 24.30 92 HIS A N 1
ATOM 729 C CA . HIS A 1 92 ? 54.818 3.994 -8.684 1.00 32.70 92 HIS A CA 1
ATOM 730 C C . HIS A 1 92 ? 55.432 3.072 -7.631 1.00 25.27 92 HIS A C 1
ATOM 731 O O . HIS A 1 92 ? 55.491 3.415 -6.448 1.00 32.12 92 HIS A O 1
ATOM 738 N N . MET B 2 1 ? 4.928 1.418 8.436 1.00 19.00 1 MET B N 1
ATOM 739 C CA . MET B 2 1 ? 5.793 0.807 9.443 1.00 14.65 1 MET B CA 1
ATOM 740 C C . MET B 2 1 ? 6.662 1.869 10.119 1.00 21.66 1 MET B C 1
ATOM 741 O O . MET B 2 1 ? 7.147 2.799 9.476 1.00 25.13 1 MET B O 1
ATOM 746 N N . LYS B 2 2 ? 6.844 1.747 11.434 1.00 18.50 2 LYS B N 1
ATOM 747 C CA . LYS B 2 2 ? 7.772 2.624 12.120 1.00 21.07 2 LYS B CA 1
ATOM 748 C C . LYS B 2 2 ? 9.165 2.155 11.735 1.00 18.01 2 LYS B C 1
ATOM 749 O O . LYS B 2 2 ? 9.314 1.076 11.162 1.00 17.68 2 LYS B O 1
ATOM 755 N N . ASN B 2 3 ? 10.183 2.961 12.009 1.00 16.05 3 ASN B N 1
ATOM 756 C CA . ASN B 2 3 ? 11.536 2.555 11.671 1.00 14.43 3 ASN B CA 1
ATOM 757 C C . ASN B 2 3 ? 12.153 1.873 12.860 1.00 14.35 3 ASN B C 1
ATOM 758 O O . ASN B 2 3 ? 12.491 2.527 13.845 1.00 15.44 3 ASN B O 1
ATOM 763 N N . ILE B 2 4 ? 12.286 0.550 12.770 1.00 11.86 4 ILE B N 1
ATOM 764 C CA . ILE B 2 4 ? 12.667 -0.253 13.921 1.00 11.44 4 ILE B CA 1
ATOM 765 C C . ILE B 2 4 ? 14.028 -0.896 13.664 1.00 11.48 4 ILE B C 1
ATOM 766 O O . ILE B 2 4 ? 14.235 -1.535 12.628 1.00 11.63 4 ILE B O 1
ATOM 771 N N . THR B 2 5 ? 14.948 -0.714 14.605 1.00 10.14 5 THR B N 1
ATOM 772 C CA . THR B 2 5 ? 16.291 -1.274 14.499 1.00 9.30 5 THR B CA 1
ATOM 773 C C . THR B 2 5 ? 16.632 -1.983 15.802 1.00 11.94 5 THR B C 1
ATOM 774 O O . THR B 2 5 ? 16.339 -1.476 16.892 1.00 12.17 5 THR B O 1
ATOM 778 N N . ILE B 2 6 ? 17.225 -3.168 15.690 1.00 8.16 6 ILE B N 1
ATOM 779 C CA . ILE B 2 6 ? 17.685 -3.883 16.869 1.00 8.42 6 ILE B CA 1
ATOM 780 C C . ILE B 2 6 ? 19.125 -4.343 16.657 1.00 9.82 6 ILE B C 1
ATOM 781 O O . ILE B 2 6 ? 19.445 -4.958 15.640 1.00 10.43 6 ILE B O 1
ATOM 786 N N . TYR B 2 7 ? 19.991 -4.011 17.610 1.00 8.63 7 TYR B N 1
ATOM 787 C CA . TYR B 2 7 ? 21.391 -4.409 17.555 1.00 7.02 7 TYR B CA 1
ATOM 788 C C . TYR B 2 7 ? 21.566 -5.662 18.390 1.00 10.03 7 TYR B C 1
ATOM 789 O O . TYR B 2 7 ? 21.057 -5.727 19.513 1.00 10.31 7 TYR B O 1
ATOM 798 N N . THR B 2 8 ? 22.262 -6.650 17.845 1.00 10.56 8 THR B N 1
ATOM 799 C CA . THR B 2 8 ? 22.367 -7.965 18.477 1.00 10.65 8 THR B CA 1
ATOM 800 C C . THR B 2 8 ? 23.789 -8.515 18.418 1.00 11.27 8 THR B C 1
ATOM 801 O O . THR B 2 8 ? 24.621 -8.033 17.647 1.00 11.15 8 THR B O 1
ATOM 805 N N . LYS B 2 9 ? 24.064 -9.523 19.247 1.00 9.63 9 LYS B N 1
ATOM 806 C CA . LYS B 2 9 ? 25.267 -10.343 19.106 1.00 8.55 9 LYS B CA 1
ATOM 807 C C . LYS B 2 9 ? 24.830 -11.804 19.141 1.00 11.88 9 LYS B C 1
ATOM 808 O O . LYS B 2 9 ? 23.820 -12.130 19.775 1.00 13.75 9 LYS B O 1
ATOM 814 N N . ASN B 2 10 ? 25.563 -12.676 18.454 1.00 10.36 10 ASN B N 1
ATOM 815 C CA . ASN B 2 10 ? 25.029 -14.007 18.184 1.00 12.03 10 ASN B CA 1
ATOM 816 C C . ASN B 2 10 ? 25.132 -14.961 19.359 1.00 15.14 10 ASN B C 1
ATOM 817 O O . ASN B 2 10 ? 24.443 -15.978 19.407 1.00 21.67 10 ASN B O 1
ATOM 822 N N . TYR B 2 11 ? 25.945 -14.591 20.336 1.00 11.76 11 TYR B N 1
ATOM 823 C CA . TYR B 2 11 ? 26.120 -15.428 21.504 1.00 16.33 11 TYR B CA 1
ATOM 824 C C . TYR B 2 11 ? 25.134 -15.103 22.618 1.00 15.46 11 TYR B C 1
ATOM 825 O O . TYR B 2 11 ? 25.088 -15.785 23.642 1.00 15.30 11 TYR B O 1
ATOM 834 N N . CYS B 2 12 ? 24.333 -14.068 22.407 1.00 13.65 12 CYS B N 1
ATOM 835 C CA . CYS B 2 12 ? 23.441 -13.580 23.440 1.00 13.12 12 CYS B CA 1
ATOM 836 C C . CYS B 2 12 ? 22.034 -14.120 23.240 1.00 10.58 12 CYS B C 1
ATOM 837 O O . CYS B 2 12 ? 21.395 -13.858 22.223 1.00 12.95 12 CYS B O 1
ATOM 840 N N . PRO B 2 13 ? 21.528 -14.879 24.218 1.00 11.32 13 PRO B N 1
ATOM 841 C CA . PRO B 2 13 ? 20.190 -1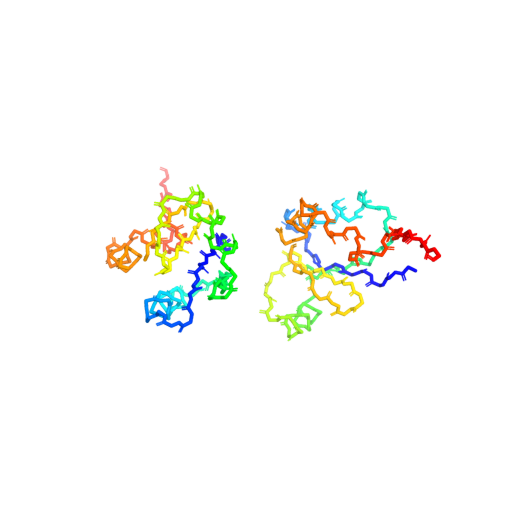5.455 24.078 1.00 11.84 13 PRO B CA 1
ATOM 842 C C . PRO B 2 13 ? 19.098 -14.385 24.020 1.00 12.59 13 PRO B C 1
ATOM 843 O O . PRO B 2 13 ? 18.029 -14.614 23.437 1.00 13.97 13 PRO B O 1
ATOM 847 N N . TYR B 2 14 ? 19.374 -13.218 24.599 1.00 10.55 14 TYR B N 1
ATOM 848 C CA . TYR B 2 14 ? 18.378 -12.151 24.655 1.00 10.07 14 TYR B CA 1
ATOM 849 C C . TYR B 2 14 ? 18.195 -11.488 23.294 1.00 14.56 14 TYR B C 1
ATOM 850 O O . TYR B 2 14 ? 17.148 -10.917 23.016 1.00 12.90 14 TYR B O 1
ATOM 859 N N . SER B 2 15 ? 19.214 -11.572 22.444 1.00 16.59 15 SER B N 1
ATOM 860 C CA . SER B 2 15 ? 19.075 -11.102 21.069 1.00 14.59 15 SER B CA 1
ATOM 861 C C . SER B 2 15 ? 17.979 -11.858 20.344 1.00 10.26 15 SER B C 1
ATOM 862 O O . SER B 2 15 ? 17.077 -11.276 19.737 1.00 12.68 15 SER B O 1
ATOM 865 N N . LYS B 2 16 ? 18.054 -13.184 20.412 1.00 12.01 16 LYS B N 1
ATOM 866 C CA . LYS B 2 16 ? 17.086 -14.001 19.731 1.00 9.75 16 LYS B CA 1
ATOM 867 C C . LYS B 2 16 ? 15.685 -13.817 20.322 1.00 11.06 16 LYS B C 1
ATOM 868 O O . LYS B 2 16 ? 14.697 -13.769 19.587 1.00 13.45 16 LYS B O 1
ATOM 874 N N . LYS B 2 17 ? 15.598 -13.690 21.645 1.00 11.51 17 LYS B N 1
ATOM 875 C CA . LYS B 2 17 ? 14.284 -13.560 22.265 1.00 11.09 17 LYS B CA 1
ATOM 876 C C . LYS B 2 17 ? 13.648 -12.224 21.898 1.00 10.05 17 LYS B C 1
ATOM 877 O O . LYS B 2 17 ? 12.437 -12.144 21.675 1.00 12.13 17 LYS B O 1
ATOM 883 N N . ALA B 2 18 ? 14.457 -11.173 21.839 1.00 9.61 18 ALA B N 1
ATOM 884 C CA . ALA B 2 18 ? 13.933 -9.871 21.450 1.00 8.90 18 ALA B CA 1
ATOM 885 C C . ALA B 2 18 ? 13.502 -9.825 19.974 1.00 8.93 18 ALA B C 1
ATOM 886 O O . ALA B 2 18 ? 12.454 -9.273 19.654 1.00 10.72 18 ALA B O 1
ATOM 888 N N . VAL B 2 19 ? 14.311 -10.403 19.087 1.00 9.72 19 VAL B N 1
ATOM 889 C CA . VAL B 2 19 ? 13.937 -10.504 17.674 1.00 9.51 19 VAL B CA 1
ATOM 890 C C . VAL B 2 19 ? 12.614 -11.257 17.507 1.00 13.16 19 VAL B C 1
ATOM 891 O O . VAL B 2 19 ? 11.742 -10.836 16.752 1.00 12.82 19 VAL B O 1
ATOM 895 N N . SER B 2 20 ? 12.462 -12.362 18.238 1.00 13.05 20 SER B N 1
ATOM 896 C CA . SER B 2 20 ? 11.240 -13.152 18.159 1.00 11.88 20 SER B CA 1
ATOM 897 C C . SER B 2 20 ? 10.016 -12.365 18.603 1.00 13.51 20 SER B C 1
ATOM 898 O O . SER B 2 20 ? 8.959 -12.464 17.984 1.00 14.40 20 SER B O 1
ATOM 901 N N . LEU B 2 21 ? 10.159 -11.583 19.671 1.00 11.54 21 LEU B N 1
ATOM 902 C CA . LEU B 2 21 ? 9.055 -10.740 20.110 1.00 9.13 21 LEU B CA 1
ATOM 903 C C . LEU B 2 21 ? 8.646 -9.751 19.015 1.00 11.23 21 LEU B C 1
ATOM 904 O O . LEU B 2 21 ? 7.466 -9.622 18.704 1.00 12.71 21 LEU B O 1
ATOM 909 N N . LEU B 2 22 ? 9.615 -9.058 18.418 1.00 10.40 22 LEU B N 1
ATOM 910 C CA . LEU B 2 22 ? 9.261 -8.092 17.386 1.00 12.43 22 LEU B CA 1
ATOM 911 C C . LEU B 2 22 ? 8.584 -8.788 16.208 1.00 13.61 22 LEU B C 1
ATOM 912 O O . LEU B 2 22 ? 7.592 -8.291 15.682 1.00 14.08 22 LEU B O 1
ATOM 917 N N . SER B 2 23 ? 9.114 -9.942 15.810 1.00 14.06 23 SER B N 1
ATOM 918 C CA . SER B 2 23 ? 8.509 -10.703 14.722 1.00 13.92 23 SER B CA 1
ATOM 919 C C . SER B 2 23 ? 7.063 -11.054 15.030 1.00 13.38 23 SER B C 1
ATOM 920 O O . SER B 2 23 ? 6.194 -10.976 14.163 1.00 19.27 23 SER B O 1
ATOM 923 N N . SER B 2 24 ? 6.807 -11.419 16.281 1.00 15.50 24 SER B N 1
ATOM 924 C CA . SER B 2 24 ? 5.475 -11.820 16.700 1.00 14.49 24 SER B CA 1
ATOM 925 C C . SER B 2 24 ? 4.464 -10.681 16.634 1.00 20.38 24 SER B C 1
ATOM 926 O O . SER B 2 24 ? 3.257 -10.925 16.589 1.00 19.58 24 SER B O 1
ATOM 929 N N . LYS B 2 25 ? 4.947 -9.441 16.642 1.00 14.27 25 LYS B N 1
ATOM 930 C CA . LYS B 2 25 ? 4.046 -8.302 16.581 1.00 13.36 25 LYS B CA 1
ATOM 931 C C . LYS B 2 25 ? 3.658 -8.006 15.140 1.00 15.89 25 LYS B C 1
ATOM 932 O O . LYS B 2 25 ? 2.780 -7.178 14.900 1.00 18.34 25 LYS B O 1
ATOM 938 N N . GLY B 2 26 ? 4.322 -8.646 14.189 1.00 14.50 26 GLY B N 1
ATOM 939 C CA . GLY B 2 26 ? 3.988 -8.433 12.793 1.00 14.22 26 GLY B CA 1
ATOM 940 C C . GLY B 2 26 ? 4.692 -7.238 12.185 1.00 18.67 26 GLY B C 1
ATOM 941 O O . GLY B 2 26 ? 4.375 -6.828 11.066 1.00 17.72 26 GLY B O 1
ATOM 942 N N . VAL B 2 27 ? 5.658 -6.677 12.903 1.00 16.66 27 VAL B N 1
ATOM 943 C CA . VAL B 2 27 ? 6.410 -5.562 12.351 1.00 11.70 27 VAL B CA 1
ATOM 944 C C . VAL B 2 27 ? 7.598 -6.034 11.519 1.00 14.96 27 VAL B C 1
ATOM 945 O O . VAL B 2 27 ? 8.135 -7.127 11.718 1.00 17.12 27 VAL B O 1
ATOM 949 N N . ASP B 2 28 ? 7.981 -5.177 10.582 1.00 14.01 28 ASP B N 1
ATOM 950 C CA . ASP B 2 28 ? 9.204 -5.329 9.813 1.00 15.32 28 ASP B CA 1
ATOM 951 C C . ASP B 2 28 ? 10.288 -4.466 10.458 1.00 12.19 28 ASP B C 1
ATOM 952 O O . ASP B 2 28 ? 10.017 -3.352 10.923 1.00 16.83 28 ASP B O 1
ATOM 957 N N . PHE B 2 29 ? 11.528 -4.971 10.494 1.00 12.45 29 PHE B N 1
ATOM 958 C CA . PHE B 2 29 ? 12.590 -4.299 11.235 1.00 12.03 29 PHE B CA 1
ATOM 959 C C . PHE B 2 29 ? 13.986 -4.675 10.746 1.00 14.15 29 PHE B C 1
ATOM 960 O O . PHE B 2 29 ? 14.169 -5.707 10.095 1.00 14.98 29 PHE B O 1
ATOM 968 N N . LYS B 2 30 ? 14.963 -3.837 11.067 1.00 10.41 30 LYS B N 1
ATOM 969 C CA . LYS B 2 30 ? 16.344 -4.098 10.696 1.00 11.19 30 LYS B CA 1
ATOM 970 C C . LYS B 2 30 ? 17.112 -4.617 11.898 1.00 13.70 30 LYS B C 1
ATOM 971 O O . LYS B 2 30 ? 17.056 -4.031 12.980 1.00 14.71 30 LYS B O 1
ATOM 977 N N . GLU B 2 31 ? 17.824 -5.726 11.704 1.00 13.36 31 GLU B N 1
ATOM 978 C CA . GLU B 2 31 ? 18.692 -6.256 12.736 1.00 10.98 31 GLU B CA 1
ATOM 979 C C . GLU B 2 31 ? 20.113 -5.932 12.332 1.00 12.53 31 GLU B C 1
ATOM 980 O O . GLU B 2 31 ? 20.503 -6.189 11.189 1.00 15.81 31 GLU B O 1
ATOM 986 N N . VAL B 2 32 ? 20.884 -5.355 13.247 1.00 8.59 32 VAL B N 1
ATOM 987 C CA . VAL B 2 32 ? 22.287 -5.095 12.985 1.00 9.53 32 VAL B CA 1
ATOM 988 C C . VAL B 2 32 ? 23.099 -6.008 13.896 1.00 13.46 32 VAL B C 1
ATOM 989 O O . VAL B 2 32 ? 23.079 -5.854 15.121 1.00 11.80 32 VAL B O 1
ATOM 993 N N . ASP B 2 33 ? 23.777 -6.977 13.292 1.00 12.20 33 ASP B N 1
ATOM 994 C CA . ASP B 2 33 ? 24.602 -7.931 14.017 1.00 11.68 33 ASP B CA 1
ATOM 995 C C . ASP B 2 33 ? 25.976 -7.310 14.228 1.00 13.20 33 ASP B C 1
ATOM 996 O O . ASP B 2 33 ? 26.702 -7.064 13.259 1.00 14.75 33 ASP B O 1
ATOM 1001 N N . VAL B 2 34 ? 26.325 -7.064 15.490 1.00 9.78 34 VAL B N 1
ATOM 1002 C CA . VAL B 2 34 ? 27.611 -6.449 15.830 1.00 11.96 34 VAL B CA 1
ATOM 1003 C C . VAL B 2 34 ? 28.519 -7.378 16.629 1.00 12.42 34 VAL B C 1
ATOM 1004 O O . VAL B 2 34 ? 29.408 -6.917 17.341 1.00 14.99 34 VAL B O 1
ATOM 1008 N N . THR B 2 35 ? 28.293 -8.681 16.499 1.00 10.26 35 THR B N 1
ATOM 1009 C CA . THR B 2 35 ? 29.074 -9.688 17.218 1.00 13.40 35 THR B CA 1
ATOM 1010 C C . THR B 2 35 ? 30.578 -9.446 17.124 1.00 21.78 35 THR B C 1
ATOM 1011 O O . THR B 2 35 ? 31.299 -9.484 18.130 1.00 19.02 35 THR B O 1
ATOM 1015 N N . HIS B 2 36 ? 31.035 -9.166 15.913 1.00 13.72 36 HIS B N 1
ATOM 1016 C CA . HIS B 2 36 ? 32.470 -9.052 15.656 1.00 14.29 36 HIS B CA 1
ATOM 1017 C C . HIS B 2 36 ? 32.900 -7.672 15.165 1.00 25.65 36 HIS B C 1
ATOM 1018 O O . HIS B 2 36 ? 34.014 -7.489 14.669 1.00 23.42 36 HIS B O 1
ATOM 1025 N N . ASP B 2 37 ? 32.021 -6.695 15.322 1.00 13.88 37 ASP B N 1
ATOM 1026 C CA . ASP B 2 37 ? 32.318 -5.349 14.888 1.00 16.35 37 ASP B CA 1
ATOM 1027 C C . ASP B 2 37 ? 32.360 -4.509 16.153 1.00 25.38 37 ASP B C 1
ATOM 1028 O O . ASP B 2 37 ? 31.363 -3.882 16.529 1.00 19.89 37 ASP B O 1
ATOM 1033 N N . SER B 2 38 ? 33.505 -4.545 16.833 1.00 22.70 38 SER B N 1
ATOM 1034 C CA . SER B 2 38 ? 33.676 -3.815 18.084 1.00 27.15 38 SER B CA 1
ATOM 1035 C C . SER B 2 38 ? 33.401 -2.341 17.908 1.00 28.35 38 SER B C 1
ATOM 1036 O O . SER B 2 38 ? 32.833 -1.695 18.787 1.00 21.48 38 SER B O 1
ATOM 1039 N N . LYS B 2 39 ? 33.815 -1.804 16.774 1.00 23.24 39 LYS B N 1
ATOM 1040 C CA . LYS B 2 39 ? 33.631 -0.387 16.518 1.00 22.23 39 LYS B CA 1
ATOM 1041 C C . LYS B 2 39 ? 32.157 0.047 16.345 1.00 33.86 39 LYS B C 1
ATOM 1042 O O . LYS B 2 39 ? 31.755 1.081 16.886 1.00 24.96 39 LYS B O 1
ATOM 1048 N N . ALA B 2 40 ? 31.359 -0.735 15.614 1.00 21.65 40 ALA B N 1
ATOM 1049 C CA . ALA B 2 40 ? 29.940 -0.428 15.446 1.00 23.73 40 ALA B CA 1
ATOM 1050 C C . ALA B 2 40 ? 29.225 -0.491 16.785 1.00 18.10 40 ALA B C 1
ATOM 1051 O O . ALA B 2 40 ? 28.300 0.280 17.042 1.00 19.67 40 ALA B O 1
ATOM 1053 N N . PHE B 2 41 ? 29.649 -1.422 17.632 1.00 18.21 41 PHE B N 1
ATOM 1054 C CA . PHE B 2 41 ? 29.038 -1.528 18.950 1.00 15.53 41 PHE B CA 1
ATOM 1055 C C . PHE B 2 41 ? 29.466 -0.357 19.822 1.00 20.17 41 PHE B C 1
ATOM 1056 O O . PHE B 2 41 ? 28.665 0.180 20.587 1.00 15.71 41 PHE B O 1
ATOM 1064 N N . GLU B 2 42 ? 30.730 0.046 19.702 1.00 18.14 42 GLU B N 1
ATOM 1065 C CA . GLU B 2 42 ? 31.216 1.201 20.441 1.00 19.42 42 GLU B CA 1
ATOM 1066 C C . GLU B 2 42 ? 30.421 2.422 20.056 1.00 22.01 42 GLU B C 1
ATOM 1067 O O . GLU B 2 42 ? 30.078 3.246 20.905 1.00 22.89 42 GLU B O 1
ATOM 1073 N N . ASP B 2 43 ? 30.111 2.526 18.771 1.00 19.31 43 ASP B N 1
ATOM 1074 C CA . ASP B 2 43 ? 29.345 3.652 18.279 1.00 19.14 43 ASP B CA 1
ATOM 1075 C C . ASP B 2 43 ? 27.906 3.689 18.806 1.00 26.73 43 ASP B C 1
ATOM 1076 O O . ASP B 2 43 ? 27.394 4.757 19.137 1.00 24.29 43 ASP B O 1
ATOM 1081 N N . VAL B 2 44 ? 27.244 2.544 18.897 1.00 17.87 44 VAL B N 1
ATOM 1082 C CA . VAL B 2 44 ? 25.894 2.576 19.440 1.00 13.39 44 VAL B CA 1
ATOM 1083 C C . VAL B 2 44 ? 25.934 2.836 20.955 1.00 17.52 44 VAL B C 1
ATOM 1084 O O . VAL B 2 44 ? 25.083 3.565 21.491 1.00 16.20 44 VAL B O 1
ATOM 1088 N N . MET B 2 45 ? 26.931 2.278 21.636 1.00 16.21 45 MET B N 1
ATOM 1089 C CA . MET B 2 45 ? 27.096 2.539 23.060 1.00 14.52 45 MET B CA 1
ATOM 1090 C C . MET B 2 45 ? 27.280 4.026 23.320 1.00 20.35 45 MET B C 1
ATOM 1091 O O . MET B 2 45 ? 26.834 4.544 24.344 1.00 19.80 45 MET B O 1
ATOM 1096 N N . ALA B 2 46 ? 27.940 4.715 22.393 1.00 21.40 46 ALA B N 1
ATOM 1097 C CA . ALA B 2 46 ? 28.177 6.134 22.585 1.00 28.39 46 ALA B CA 1
ATOM 1098 C C . ALA B 2 46 ? 26.874 6.911 22.464 1.00 22.14 46 ALA B C 1
ATOM 1099 O O . ALA B 2 46 ? 26.692 7.925 23.137 1.00 34.18 46 ALA B O 1
ATOM 1101 N N . LYS B 2 47 ? 25.964 6.423 21.623 1.00 16.22 47 LYS B N 1
ATOM 1102 C CA . LYS B 2 47 ? 24.655 7.036 21.453 1.00 16.80 47 LYS B CA 1
ATOM 1103 C C . LYS B 2 47 ? 23.797 6.831 22.706 1.00 20.27 47 LYS B C 1
ATOM 1104 O O . LYS B 2 47 ? 23.134 7.755 23.172 1.00 22.94 47 LYS B O 1
ATOM 1110 N N . THR B 2 48 ? 23.788 5.615 23.246 1.00 14.74 48 THR B N 1
ATOM 1111 C CA . THR B 2 48 ? 22.786 5.281 24.259 1.00 10.18 48 THR B CA 1
ATOM 1112 C C . THR B 2 48 ? 23.270 5.26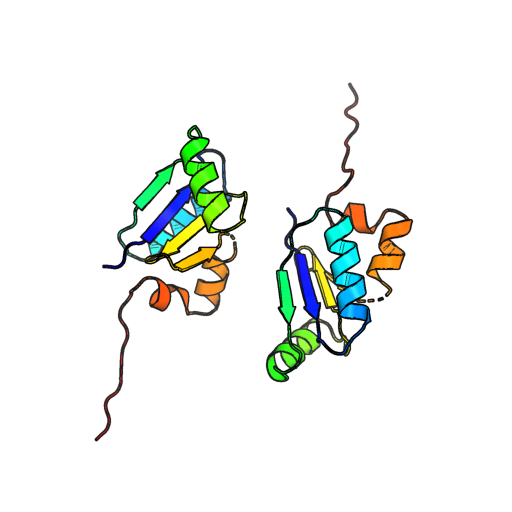0 25.697 1.00 9.30 48 THR B C 1
ATOM 1113 O O . THR B 2 48 ? 22.461 5.360 26.613 1.00 10.55 48 THR B O 1
ATOM 1117 N N . GLY B 2 49 ? 24.574 5.084 25.900 1.00 10.69 49 GLY B N 1
ATOM 1118 C CA . GLY B 2 49 ? 25.085 4.873 27.242 1.00 11.69 49 GLY B CA 1
ATOM 1119 C C . GLY B 2 49 ? 24.806 3.482 27.792 1.00 14.24 49 GLY B C 1
ATOM 1120 O O . GLY B 2 49 ? 24.947 3.251 28.994 1.00 19.15 49 GLY B O 1
ATOM 1121 N N . TRP B 2 50 ? 24.431 2.551 26.922 1.00 11.91 50 TRP B N 1
ATOM 1122 C CA . TRP B 2 50 ? 23.992 1.221 27.343 1.00 12.34 50 TRP B CA 1
ATOM 1123 C C . TRP B 2 50 ? 25.042 0.252 26.866 1.00 12.63 50 TRP B C 1
ATOM 1124 O O . TRP B 2 50 ? 25.417 0.289 25.689 1.00 13.44 50 TRP B O 1
ATOM 1135 N N . ASP B 2 51 ? 25.511 -0.618 27.760 1.00 13.87 51 ASP B N 1
ATOM 1136 C CA . ASP B 2 51 ? 26.676 -1.439 27.448 1.00 18.57 51 ASP B CA 1
ATOM 1137 C C . ASP B 2 51 ? 26.379 -2.890 27.065 1.00 15.90 51 ASP B C 1
ATOM 1138 O O . ASP B 2 51 ? 27.310 -3.685 26.936 1.00 17.04 51 ASP B O 1
ATOM 1143 N N . THR B 2 52 ? 25.107 -3.227 26.877 1.00 11.41 52 THR B N 1
ATOM 1144 C CA . THR B 2 52 ? 24.735 -4.594 26.510 1.00 10.14 52 THR B CA 1
ATOM 1145 C C . THR B 2 52 ? 23.937 -4.674 25.213 1.00 11.23 52 THR B C 1
ATOM 1146 O O . THR B 2 52 ? 23.421 -3.668 24.716 1.00 12.06 52 THR B O 1
ATOM 1150 N N . VAL B 2 53 ? 23.818 -5.887 24.680 1.00 8.66 53 VAL B N 1
ATOM 1151 C CA . VAL B 2 53 ? 22.866 -6.163 23.614 1.00 9.58 53 VAL B CA 1
ATOM 1152 C C . VAL B 2 53 ? 21.757 -7.045 24.189 1.00 9.13 53 VAL B C 1
ATOM 1153 O O . VAL B 2 53 ? 21.976 -7.758 25.169 1.00 10.14 53 VAL B O 1
ATOM 1157 N N . PRO B 2 54 ? 20.558 -7.006 23.605 1.00 8.36 54 PRO B N 1
ATOM 1158 C CA . PRO B 2 54 ? 20.187 -6.185 22.442 1.00 10.28 54 PRO B CA 1
ATOM 1159 C C . PRO B 2 54 ? 19.894 -4.730 22.803 1.00 11.63 54 PRO B C 1
ATOM 1160 O O . PRO B 2 54 ? 19.653 -4.404 23.971 1.00 10.21 54 PRO B O 1
ATOM 1164 N N . GLN B 2 55 ? 19.944 -3.871 21.793 1.00 9.72 55 GLN B N 1
ATOM 1165 C CA . GLN B 2 55 ? 19.497 -2.485 21.919 1.00 6.90 55 GLN B CA 1
ATOM 1166 C C . GLN B 2 55 ? 18.454 -2.245 20.844 1.00 7.70 55 GLN B C 1
ATOM 1167 O O . GLN B 2 55 ? 18.707 -2.452 19.651 1.00 11.08 55 GLN B O 1
ATOM 1173 N N . VAL B 2 56 ? 17.262 -1.834 21.276 1.00 6.34 56 VAL B N 1
ATOM 1174 C CA . VAL B 2 56 ? 16.118 -1.726 20.392 1.00 7.82 56 VAL B CA 1
ATOM 1175 C C . VAL B 2 56 ? 15.757 -0.265 20.221 1.00 8.66 56 VAL B C 1
ATOM 1176 O O . VAL B 2 56 ? 15.705 0.474 21.207 1.00 9.70 56 VAL B O 1
ATOM 1180 N N . PHE B 2 57 ? 15.504 0.136 18.983 1.00 9.67 57 PHE B N 1
ATOM 1181 C CA . PHE B 2 57 ? 15.161 1.517 18.668 1.00 6.77 57 PHE B CA 1
ATOM 1182 C C . PHE B 2 57 ? 13.909 1.561 17.820 1.00 9.65 57 PHE B C 1
ATOM 1183 O O . PHE B 2 57 ? 13.721 0.724 16.929 1.00 12.02 57 PHE B O 1
ATOM 1191 N N . VAL B 2 58 ? 13.055 2.552 18.088 1.00 11.07 58 VAL B N 1
ATOM 1192 C CA . VAL B 2 58 ? 11.912 2.846 17.236 1.00 12.73 58 VAL B CA 1
ATOM 1193 C C . VAL B 2 58 ? 11.883 4.349 16.969 1.00 16.89 58 VAL B C 1
ATOM 1194 O O . VAL B 2 58 ? 11.796 5.134 17.912 1.00 21.00 58 VAL B O 1
ATOM 1198 N N . ASP B 2 59 ? 11.949 4.748 15.696 1.00 17.94 59 ASP B N 1
ATOM 1199 C CA . ASP B 2 59 ? 12.028 6.175 15.323 1.00 23.67 59 ASP B CA 1
ATOM 1200 C C . ASP B 2 59 ? 13.009 6.970 16.191 1.00 30.77 59 ASP B C 1
ATOM 1201 O O . ASP B 2 59 ? 12.649 7.994 16.787 1.00 19.97 59 ASP B O 1
ATOM 1206 N N . GLU B 2 60 ? 14.245 6.462 16.229 1.00 17.94 60 GLU B N 1
ATOM 1207 C CA . GLU B 2 60 ? 15.391 6.971 17.010 1.00 18.83 60 GLU B CA 1
ATOM 1208 C C . GLU B 2 60 ? 15.259 6.976 18.533 1.00 16.05 60 GLU B C 1
ATOM 1209 O O . GLU B 2 60 ? 16.198 7.368 19.226 1.00 19.31 60 GLU B O 1
ATOM 1215 N N . GLU B 2 61 ? 14.125 6.527 19.050 1.00 13.74 61 GLU B N 1
ATOM 1216 C CA . GLU B 2 61 ? 13.975 6.394 20.490 1.00 14.50 61 GLU B CA 1
ATOM 1217 C C . GLU B 2 61 ? 14.551 5.060 20.956 1.00 12.58 61 GLU B C 1
ATOM 1218 O O . GLU B 2 61 ? 14.149 4.001 20.470 1.00 13.52 61 GLU B O 1
ATOM 1224 N N . PHE B 2 62 ? 15.492 5.113 21.890 1.00 9.50 62 PHE B N 1
ATOM 1225 C CA . PHE B 2 62 ? 16.064 3.896 22.442 1.00 9.58 62 PHE B CA 1
ATOM 1226 C C . PHE B 2 62 ? 15.088 3.320 23.442 1.00 11.21 62 PHE B C 1
ATOM 1227 O O . PHE B 2 62 ? 14.756 3.968 24.439 1.00 14.95 62 PHE B O 1
ATOM 1235 N N . LEU B 2 63 ? 14.632 2.092 23.179 1.00 11.16 63 LEU B N 1
ATOM 1236 C CA . LEU B 2 63 ? 13.674 1.426 24.046 1.00 10.37 63 LEU B CA 1
ATOM 1237 C C . LEU B 2 63 ? 14.298 0.436 25.028 1.00 10.21 63 LEU B C 1
ATOM 1238 O O . LEU B 2 63 ? 13.571 -0.196 25.795 1.00 13.71 63 LEU B O 1
ATOM 1243 N N . GLY B 2 64 ? 15.616 0.280 25.011 1.00 7.41 64 GLY B N 1
ATOM 1244 C CA . GLY B 2 64 ? 16.245 -0.624 25.957 1.00 10.23 64 GLY B CA 1
ATOM 1245 C C . GLY B 2 64 ? 16.510 -2.012 25.401 1.00 12.25 64 GLY B C 1
ATOM 1246 O O . GLY B 2 64 ? 16.711 -2.183 24.187 1.00 11.73 64 GLY B O 1
ATOM 1247 N N . GLY B 2 65 ? 16.519 -2.992 26.301 1.00 8.84 65 GLY B N 1
ATOM 1248 C CA . GLY B 2 65 ? 16.872 -4.362 25.967 1.00 9.38 65 GLY B CA 1
ATOM 1249 C C . GLY B 2 65 ? 15.701 -5.325 25.871 1.00 9.48 65 GLY B C 1
ATOM 1250 O O . GLY B 2 65 ? 14.535 -4.927 25.732 1.00 10.89 65 GLY B O 1
ATOM 1261 N N . ASP B 2 67 ? 14.597 -7.396 28.177 1.00 8.65 67 ASP B N 1
ATOM 1262 C CA . ASP B 2 67 ? 13.703 -7.337 29.321 1.00 7.49 67 ASP B CA 1
ATOM 1263 C C . ASP B 2 67 ? 12.775 -6.131 29.239 1.00 9.26 67 ASP B C 1
ATOM 1264 O O . ASP B 2 67 ? 11.584 -6.232 29.525 1.00 10.94 67 ASP B O 1
ATOM 1269 N N . ASP B 2 68 ? 13.312 -4.999 28.792 1.00 12.23 68 ASP B N 1
ATOM 1270 C CA . ASP B 2 68 ? 12.499 -3.797 28.702 1.00 8.61 68 ASP B CA 1
ATOM 1271 C C . ASP B 2 68 ? 11.363 -3.939 27.702 1.00 8.88 68 ASP B C 1
ATOM 1272 O O . ASP B 2 68 ? 10.215 -3.623 28.019 1.00 10.10 68 ASP B O 1
ATOM 1277 N N . ILE B 2 69 ? 11.646 -4.428 26.491 1.00 10.16 69 ILE B N 1
ATOM 1278 C CA . ILE B 2 69 ? 10.562 -4.514 25.515 1.00 10.06 69 ILE B CA 1
ATOM 1279 C C . ILE B 2 69 ? 9.502 -5.564 25.845 1.00 10.42 69 ILE B C 1
ATOM 1280 O O . ILE B 2 69 ? 8.332 -5.397 25.499 1.00 10.73 69 ILE B O 1
ATOM 1285 N N . HIS B 2 70 ? 9.898 -6.637 26.540 1.00 10.34 70 HIS B N 1
ATOM 1286 C CA . HIS B 2 70 ? 8.900 -7.602 26.983 1.00 10.59 70 HIS B CA 1
ATOM 1287 C C . HIS B 2 70 ? 8.005 -7.021 28.076 1.00 10.33 70 HIS B C 1
ATOM 1288 O O . HIS B 2 70 ? 6.792 -7.234 28.076 1.00 10.49 70 HIS B O 1
ATOM 1295 N N . ALA B 2 71 ? 8.610 -6.285 29.004 1.00 8.98 71 ALA B N 1
ATOM 1296 C CA . ALA B 2 71 ? 7.842 -5.633 30.051 1.00 11.54 71 ALA B CA 1
ATOM 1297 C C . ALA B 2 71 ? 6.853 -4.647 29.434 1.00 16.41 71 ALA B C 1
ATOM 1298 O O . ALA B 2 71 ? 5.702 -4.574 29.849 1.00 15.25 71 ALA B O 1
ATOM 1300 N N . LEU B 2 72 ? 7.292 -3.912 28.412 1.00 12.18 72 LEU B N 1
ATOM 1301 C CA . LEU B 2 72 ? 6.408 -2.953 27.746 1.00 12.41 72 LEU B CA 1
ATOM 1302 C C . LEU B 2 72 ? 5.217 -3.612 27.068 1.00 16.91 72 LEU B C 1
ATOM 1303 O O . LEU B 2 72 ? 4.129 -3.045 27.009 1.00 13.84 72 LEU B O 1
ATOM 1308 N N . ASP B 2 73 ? 5.460 -4.797 26.520 1.00 14.97 73 ASP B N 1
ATOM 1309 C CA . ASP B 2 73 ? 4.500 -5.473 25.671 1.00 18.19 73 ASP B CA 1
ATOM 1310 C C . ASP B 2 73 ? 3.253 -5.873 26.433 1.00 23.39 73 ASP B C 1
ATOM 1311 O O . ASP B 2 73 ? 2.138 -5.650 25.968 1.00 17.32 73 ASP B O 1
ATOM 1316 N N . ARG B 2 74 ? 3.425 -6.478 27.602 1.00 20.30 74 ARG B N 1
ATOM 1317 C CA . 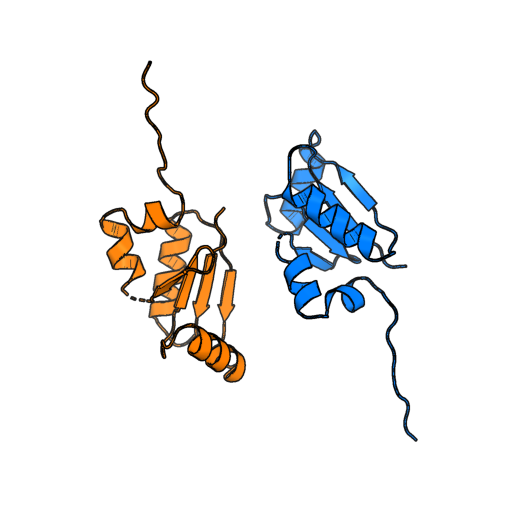ARG B 2 74 ? 2.269 -7.089 28.219 1.00 28.51 74 ARG B CA 1
ATOM 1318 C C . ARG B 2 74 ? 1.239 -6.084 28.688 1.00 31.94 74 ARG B C 1
ATOM 1319 O O . ARG B 2 74 ? 0.049 -6.382 28.726 1.00 32.41 74 ARG B O 1
ATOM 1327 N N . GLN B 2 75 ? 1.673 -4.868 28.997 1.00 29.77 75 GLN B N 1
ATOM 1328 C CA . GLN B 2 75 ? 0.679 -3.864 29.322 1.00 35.70 75 GLN B CA 1
ATOM 1329 C C . GLN B 2 75 ? 0.388 -2.871 28.222 1.00 24.23 75 GLN B C 1
ATOM 1330 O O . GLN B 2 75 ? -0.096 -1.775 28.503 1.00 27.36 75 GLN B O 1
ATOM 1336 N N . GLY B 2 76 ? 0.678 -3.237 26.980 1.00 20.07 76 GLY B N 1
ATOM 1337 C CA . GLY B 2 76 ? 0.191 -2.461 25.854 1.00 20.23 76 GLY B CA 1
ATOM 1338 C C . GLY B 2 76 ? 1.023 -1.275 25.410 1.00 16.60 76 GLY B C 1
ATOM 1339 O O . GLY B 2 76 ? 0.674 -0.597 24.441 1.00 17.91 76 GLY B O 1
ATOM 1340 N N . ILE B 2 77 ? 2.135 -1.024 26.095 1.00 14.94 77 ILE B N 1
ATOM 1341 C CA . ILE B 2 77 ? 2.949 0.133 25.779 1.00 11.77 77 ILE B CA 1
ATOM 1342 C C . ILE B 2 77 ? 3.787 -0.099 24.535 1.00 11.36 77 ILE B C 1
ATOM 1343 O O . ILE B 2 77 ? 3.996 0.819 23.744 1.00 12.36 77 ILE B O 1
ATOM 1348 N N . LEU B 2 78 ? 4.260 -1.330 24.350 1.00 13.14 78 LEU B N 1
ATOM 1349 C CA . LEU B 2 78 ? 5.001 -1.633 23.134 1.00 11.55 78 LEU B CA 1
ATOM 1350 C C . LEU B 2 78 ? 4.140 -1.391 21.897 1.00 13.60 78 LEU B C 1
ATOM 1351 O O . LEU B 2 78 ? 4.627 -0.826 20.920 1.00 12.88 78 LEU B O 1
ATOM 1356 N N . ASP B 2 79 ? 2.866 -1.799 21.945 1.00 14.05 79 ASP B N 1
ATOM 1357 C CA . ASP B 2 79 ? 1.953 -1.533 20.831 1.00 12.66 79 ASP B CA 1
ATOM 1358 C C . ASP B 2 79 ? 1.919 -0.045 20.538 1.00 13.24 79 ASP B C 1
ATOM 1359 O O . ASP B 2 79 ? 1.982 0.364 19.381 1.00 16.25 79 ASP B O 1
ATOM 1364 N N . LYS B 2 80 ? 1.821 0.765 21.585 1.00 13.82 80 LYS B N 1
ATOM 1365 C CA . LYS B 2 80 ? 1.784 2.204 21.386 1.00 12.96 80 LYS B CA 1
ATOM 1366 C C . LYS B 2 80 ? 3.049 2.742 20.709 1.00 16.29 80 LYS B C 1
ATOM 1367 O O . LYS B 2 80 ? 2.970 3.566 19.795 1.00 18.42 80 LYS B O 1
ATOM 1373 N N . LYS B 2 81 ? 4.216 2.275 21.146 1.00 12.54 81 LYS B N 1
ATOM 1374 C CA . LYS B 2 81 ? 5.472 2.705 20.542 1.00 12.18 81 LYS B CA 1
ATOM 1375 C C . LYS B 2 81 ? 5.558 2.310 19.059 1.00 12.98 81 LYS B C 1
ATOM 1376 O O . LYS B 2 81 ? 6.147 3.025 18.244 1.00 15.36 81 LYS B O 1
ATOM 1382 N N . LEU B 2 82 ? 4.988 1.157 18.727 1.00 12.36 82 LEU B N 1
ATOM 1383 C CA . LEU B 2 82 ? 5.130 0.584 17.392 1.00 14.56 82 LEU B CA 1
ATOM 1384 C C . LEU B 2 82 ? 3.999 0.995 16.452 1.00 17.31 82 LEU B C 1
ATOM 1385 O O . LEU B 2 82 ? 4.010 0.647 15.267 1.00 16.19 82 LEU B O 1
ATOM 1390 N N . GLY B 2 83 ? 3.016 1.720 16.980 1.00 14.52 83 GLY B N 1
ATOM 1391 C CA . GLY B 2 83 ? 1.870 2.137 16.188 1.00 14.61 83 GLY B CA 1
ATOM 1392 C C . GLY B 2 83 ? 0.881 1.025 15.899 1.00 16.68 83 GLY B C 1
ATOM 1393 O O . GLY B 2 83 ? 0.261 0.998 14.829 1.00 16.47 83 GLY B O 1
ATOM 1394 N N . LEU B 2 84 ? 0.728 0.110 16.851 1.00 14.48 84 LEU B N 1
ATOM 1395 C CA . LEU B 2 84 ? -0.168 -1.028 16.690 1.00 15.70 84 LEU B CA 1
ATOM 1396 C C . LEU B 2 84 ? -1.414 -0.849 17.541 1.00 19.38 84 LEU B C 1
ATOM 1397 O O . LEU B 2 84 ? -1.374 -0.205 18.597 1.00 17.66 84 LEU B O 1
ATOM 1402 N N . LYS B 2 85 ? -2.517 -1.439 17.083 1.00 16.02 85 LYS B N 1
ATOM 1403 C CA . LYS B 2 85 ? -3.791 -1.357 17.792 1.00 17.65 85 LYS B CA 1
ATOM 1404 C C . LYS B 2 85 ? -4.161 0.096 18.072 1.00 19.41 85 LYS B C 1
ATOM 1405 O O . LYS B 2 85 ? -4.533 0.461 19.191 1.00 24.38 85 LYS B O 1
ATOM 1411 N N . LEU B 2 86 ? -4.074 0.909 17.025 1.00 17.35 86 LEU B N 1
ATOM 1412 C CA . LEU B 2 86 ? -4.174 2.359 17.126 1.00 17.52 86 LEU B CA 1
ATOM 1413 C C . LEU B 2 86 ? -5.516 2.864 16.604 1.00 30.48 86 LEU B C 1
ATOM 1414 O O . LEU B 2 86 ? -5.773 2.850 15.396 1.00 25.59 86 LEU B O 1
ATOM 1419 N N . GLU B 2 87 ? -6.366 3.315 17.526 1.00 21.49 87 GLU B N 1
ATOM 1420 C CA . GLU B 2 87 ? -7.723 3.737 17.197 1.00 22.40 87 GLU B CA 1
ATOM 1421 C C . GLU B 2 87 ? -8.029 5.107 17.704 1.00 26.02 87 GLU B C 1
ATOM 1422 O O . GLU B 2 87 ? -7.512 5.533 18.738 1.00 28.19 87 GLU B O 1
ATOM 1428 N N . HIS B 2 88 ? -8.945 5.763 17.004 1.00 21.04 88 HIS B N 1
ATOM 1429 C CA . HIS B 2 88 ? -9.416 7.070 17.396 1.00 19.81 88 HIS B CA 1
ATOM 1430 C C . HIS B 2 88 ? -10.914 7.095 17.305 1.00 25.57 88 HIS B C 1
ATOM 1431 O O . HIS B 2 88 ? -11.490 6.777 16.263 1.00 21.31 88 HIS B O 1
ATOM 1438 N N . HIS B 2 89 ? -11.542 7.479 18.405 1.00 20.18 89 HIS B N 1
ATOM 1439 C CA . HIS B 2 89 ? -12.978 7.611 18.435 1.00 16.94 89 HIS B CA 1
ATOM 1440 C C . HIS B 2 89 ? -13.374 9.028 18.065 1.00 26.62 89 HIS B C 1
ATOM 1441 O O . HIS B 2 89 ? -13.059 9.989 18.770 1.00 30.97 89 HIS B O 1
ATOM 1448 N N . HIS B 2 90 ? -14.037 9.151 16.923 1.00 14.28 90 HIS B N 1
ATOM 1449 C CA . HIS B 2 90 ? -14.498 10.428 16.439 1.00 15.04 90 HIS B CA 1
ATOM 1450 C C . HIS B 2 90 ? -15.888 10.669 17.008 1.00 20.53 90 HIS B C 1
ATOM 1451 O O . HIS B 2 90 ? -16.761 9.805 16.902 1.00 20.22 90 HIS B O 1
ATOM 1458 N N . HIS B 2 91 ? -16.092 11.837 17.607 1.00 17.72 91 HIS B N 1
ATOM 1459 C CA . HIS B 2 91 ? -17.384 12.171 18.203 1.00 20.02 91 HIS B CA 1
ATOM 1460 C C . HIS B 2 91 ? -18.077 13.298 17.458 1.00 22.79 91 HIS B C 1
ATOM 1461 O O . HIS B 2 91 ? -17.466 14.311 17.135 1.00 27.90 91 HIS B O 1
ATOM 1468 N N . HIS B 2 92 ? -19.370 13.133 17.200 1.00 26.88 92 HIS B N 1
ATOM 1469 C CA . HIS B 2 92 ? -20.099 14.116 16.414 1.00 33.73 92 HIS B CA 1
ATOM 1470 C C . HIS B 2 92 ? -20.223 15.472 17.118 1.00 29.81 92 HIS B C 1
ATOM 1471 O O . HIS B 2 92 ? -20.128 15.558 18.342 1.00 30.37 92 HIS B O 1
#

Sequence (182 aa):
MKNITIYTKNYCPYSKKAVSLLSSKGVDFKEVDVTHDSKAFEDVMAKTGWDTVPQVFVDEEFLGGDDIHALDRQGILDKKLGLKLEHHHHHMKNITIYTKNYCPYSKKAVSLLSSKGVDFKEVDVTHDSKAFEDVMAKTGWDTVPQVFVDEEFLGGDDIHALDRQGILDKKLGLKLEHHHHH

Secondary structure (DSSP, 8-state):
---EEEEE-TT-HHHHHHHHHHHHTT---EEEE-TT-HHHHHHHHHHHS--SS-EEEETTEEEE--HHHHHHHTT-HHHHHT---------/---EEEEE-TT-HHHHHHHHHHHHTT---EEEE-TT-HHHHHHHHHHH---SS-EEEETTEEEE--HHHHHHHTTHHHHHHT-S-------